Protein AF-0000000073405630 (afdb_homodimer)

pLDDT: mean 95.79, std 2.2, range [87.81, 98.75]

Secondary structure (DSSP, 8-state):
-EEE-HHHHHHHHTT-TTHHHHGGG-SSEEEETHHHHHHHHHHHIIIIIS--S-HHHHHHHHHHHHHHHHTTSEEEE-GGGGHHHHHHHHHHTTS-HHHHHHHHHHHHHTPEEE-S-HHHHHHHHHTT--EE--/-EEE-HHHHHHHHTT-TTHHHHGGG-SSEEEETHHHHHHHHHHHIIIIIS--S-HHHHHHHHHHHHHHHHTTSEEEE-GGGGHHHHHHHHHHHT--HHHHHHHHHHHHHTPEEE-S-HHHHHHHHHTT--EE--

Structure (mmCIF, N/CA/C/O backbone):
data_AF-0000000073405630-model_v1
#
loop_
_entity.id
_entity.type
_entity.pdbx_description
1 polymer 'Conserved Archaeal protein'
#
loop_
_atom_site.group_PDB
_atom_site.id
_atom_site.type_symbol
_atom_site.label_atom_id
_atom_site.label_alt_id
_atom_site.label_comp_id
_atom_site.label_asym_id
_atom_site.label_entity_id
_atom_site.label_seq_id
_atom_site.pdbx_PDB_ins_code
_atom_site.Cartn_x
_atom_site.Cartn_y
_atom_site.Cartn_z
_atom_site.occupancy
_atom_site.B_iso_or_equiv
_atom_site.auth_seq_id
_atom_site.auth_comp_id
_atom_site.auth_asym_id
_atom_site.auth_atom_id
_atom_site.pdbx_PDB_model_num
ATOM 1 N N . MET A 1 1 ? 13.5 -19.75 1.746 1 95.69 1 MET A N 1
ATOM 2 C CA . MET A 1 1 ? 12.273 -18.984 1.828 1 95.69 1 MET A CA 1
ATOM 3 C C . MET A 1 1 ? 12 -18.25 0.516 1 95.69 1 MET A C 1
ATOM 5 O O . MET A 1 1 ? 12.93 -17.844 -0.183 1 95.69 1 MET A O 1
ATOM 9 N N . ARG A 1 2 ? 10.68 -18.219 0.111 1 98.12 2 ARG A N 1
ATOM 10 C CA . ARG A 1 2 ? 10.266 -17.531 -1.105 1 98.12 2 ARG A CA 1
ATOM 11 C C . ARG A 1 2 ? 9.32 -16.375 -0.786 1 98.12 2 ARG A C 1
ATOM 13 O O . ARG A 1 2 ? 8.398 -16.531 0.014 1 98.12 2 ARG A O 1
ATOM 20 N N . ILE A 1 3 ? 9.688 -15.266 -1.373 1 98.56 3 ILE A N 1
ATOM 21 C CA . ILE A 1 3 ? 8.797 -14.117 -1.276 1 98.56 3 ILE A CA 1
ATOM 22 C C . ILE A 1 3 ? 8.164 -13.836 -2.639 1 98.56 3 ILE A C 1
ATOM 24 O O . ILE A 1 3 ? 8.875 -13.578 -3.615 1 98.56 3 ILE A O 1
ATOM 28 N N . VAL A 1 4 ? 6.895 -13.961 -2.643 1 98.31 4 VAL A N 1
ATOM 29 C CA . VAL A 1 4 ? 6.137 -13.727 -3.869 1 98.31 4 VAL A CA 1
ATOM 30 C C . VAL A 1 4 ? 5.641 -12.289 -3.904 1 98.31 4 VAL A C 1
ATOM 32 O O . VAL A 1 4 ? 5.086 -11.789 -2.92 1 98.31 4 VAL A O 1
ATOM 35 N N . ASP A 1 5 ? 5.895 -11.578 -5.031 1 98.12 5 ASP A N 1
ATOM 36 C CA . ASP A 1 5 ? 5.395 -10.211 -5.121 1 98.12 5 ASP A CA 1
ATOM 37 C C . ASP A 1 5 ? 3.992 -10.18 -5.727 1 98.12 5 ASP A C 1
ATOM 39 O O . ASP A 1 5 ? 3.385 -11.227 -5.957 1 98.12 5 ASP A O 1
ATOM 43 N N . ALA A 1 6 ? 3.479 -9 -5.891 1 97.31 6 ALA A N 1
ATOM 44 C CA . ALA A 1 6 ? 2.098 -8.82 -6.332 1 97.31 6 ALA A CA 1
ATOM 45 C C . ALA A 1 6 ? 1.916 -9.305 -7.77 1 97.31 6 ALA A C 1
ATOM 47 O O . ALA A 1 6 ? 0.864 -9.844 -8.125 1 97.31 6 ALA A O 1
ATOM 48 N N . SER A 1 7 ? 2.939 -9.055 -8.594 1 96.75 7 SER A N 1
ATOM 49 C CA . SER A 1 7 ? 2.809 -9.445 -9.992 1 96.75 7 SER A CA 1
ATOM 50 C C . SER A 1 7 ? 2.611 -10.945 -10.125 1 96.75 7 SER A C 1
ATOM 52 O O . SER A 1 7 ? 1.794 -11.406 -10.93 1 96.75 7 SER A O 1
ATOM 54 N N . ALA A 1 8 ? 3.322 -11.719 -9.367 1 97.19 8 ALA A N 1
ATOM 55 C CA . ALA A 1 8 ? 3.193 -13.172 -9.391 1 97.19 8 ALA A CA 1
ATOM 56 C C . ALA A 1 8 ? 1.887 -13.625 -8.75 1 97.19 8 ALA A C 1
ATOM 58 O O . ALA A 1 8 ? 1.171 -14.461 -9.297 1 97.19 8 ALA A O 1
ATOM 59 N N . LEU A 1 9 ? 1.593 -13.125 -7.598 1 97.88 9 LEU A N 1
ATOM 60 C CA . LEU A 1 9 ? 0.365 -13.508 -6.906 1 97.88 9 LEU A CA 1
ATOM 61 C C . LEU A 1 9 ? -0.86 -13.156 -7.746 1 97.88 9 LEU A C 1
ATOM 63 O O . LEU A 1 9 ? -1.801 -13.945 -7.84 1 97.88 9 LEU A O 1
ATOM 67 N N . THR A 1 10 ? -0.881 -11.945 -8.273 1 97.31 10 THR A N 1
ATOM 68 C CA . THR A 1 10 ? -2.006 -11.5 -9.094 1 97.31 10 THR A CA 1
ATOM 69 C C . THR A 1 10 ? -2.182 -12.406 -10.305 1 97.31 10 THR A C 1
ATOM 71 O O . THR A 1 10 ? -3.309 -12.742 -10.68 1 97.31 10 THR A O 1
ATOM 74 N N . ALA A 1 11 ? -1.077 -12.789 -10.898 1 96.31 11 ALA A N 1
ATOM 75 C CA . ALA A 1 11 ? -1.151 -13.703 -12.039 1 96.31 11 ALA A CA 1
ATOM 76 C C . ALA A 1 11 ? -1.816 -15.016 -11.641 1 96.31 11 ALA A C 1
ATOM 78 O O . ALA A 1 11 ? -2.578 -15.594 -12.422 1 96.31 11 ALA A O 1
ATOM 79 N N . LEU A 1 12 ? -1.507 -15.5 -10.461 1 96.44 12 LEU A N 1
ATOM 80 C CA . LEU A 1 12 ? -2.1 -16.734 -9.953 1 96.44 12 LEU A CA 1
ATOM 81 C C . LEU A 1 12 ? -3.59 -16.547 -9.68 1 96.44 12 LEU A C 1
ATOM 83 O O . LEU A 1 12 ? -4.41 -17.344 -10.125 1 96.44 12 LEU A O 1
ATOM 87 N N . VAL A 1 13 ? -3.957 -15.461 -9.016 1 96.69 13 VAL A N 1
ATOM 88 C CA . VAL A 1 13 ? -5.32 -15.203 -8.562 1 96.69 13 VAL A CA 1
ATOM 89 C C . VAL A 1 13 ? -6.215 -14.922 -9.773 1 96.69 13 VAL A C 1
ATOM 91 O O . VAL A 1 13 ? -7.367 -15.367 -9.812 1 96.69 13 VAL A O 1
ATOM 94 N N . LEU A 1 14 ? -5.637 -14.203 -10.742 1 94.69 14 LEU A N 1
ATOM 95 C CA . LEU A 1 14 ? -6.395 -13.828 -11.93 1 94.69 14 LEU A CA 1
ATOM 96 C C . LEU A 1 14 ? -6.336 -14.93 -12.984 1 94.69 14 LEU A C 1
ATOM 98 O O . LEU A 1 14 ? -6.945 -14.812 -14.047 1 94.69 14 LEU A O 1
ATOM 102 N N . LYS A 1 15 ? -5.641 -16 -12.766 1 93.25 15 LYS A N 1
ATOM 103 C CA . LYS A 1 15 ? -5.48 -17.141 -13.68 1 93.25 15 LYS A CA 1
ATOM 104 C C . LYS A 1 15 ? -4.98 -16.672 -15.039 1 93.25 15 LYS A C 1
ATOM 106 O O . LYS A 1 15 ? -5.551 -17.031 -16.078 1 93.25 15 LYS A O 1
ATOM 111 N N . GLU A 1 16 ? -4.031 -15.789 -14.945 1 92.75 16 GLU A N 1
ATOM 112 C CA . GLU A 1 16 ? -3.365 -15.359 -16.172 1 92.75 16 GLU A CA 1
ATOM 113 C C . GLU A 1 16 ? -2.547 -16.484 -16.781 1 92.75 16 GLU A C 1
ATOM 115 O O . GLU A 1 16 ? -2.365 -17.531 -16.156 1 92.75 16 GLU A O 1
ATOM 120 N N . GLU A 1 17 ? -2.182 -16.266 -18.078 1 91.44 17 GLU A N 1
ATOM 121 C CA . GLU A 1 17 ? -1.382 -17.281 -18.766 1 91.44 17 GLU A CA 1
ATOM 122 C C . GLU A 1 17 ? -0.179 -17.688 -17.906 1 91.44 17 GLU A C 1
ATOM 124 O O . GLU A 1 17 ? 0.544 -16.828 -17.406 1 91.44 17 GLU A O 1
ATOM 129 N N . GLY A 1 18 ? 0.04 -19.047 -17.641 1 90.88 18 GLY A N 1
ATOM 130 C CA . GLY A 1 18 ? 1.172 -19.547 -16.891 1 90.88 18 GLY A CA 1
ATOM 131 C C . GLY A 1 18 ? 0.938 -19.547 -15.383 1 90.88 18 GLY A C 1
ATOM 132 O O . GLY A 1 18 ? 1.864 -19.781 -14.609 1 90.88 18 GLY A O 1
ATOM 133 N N . TRP A 1 19 ? -0.314 -19.266 -15.031 1 91.62 19 TRP A N 1
ATOM 134 C CA . TRP A 1 19 ? -0.601 -19.156 -13.602 1 91.62 19 TRP A CA 1
ATOM 135 C C . TRP A 1 19 ? -0.317 -20.469 -12.883 1 91.62 19 TRP A C 1
ATOM 137 O O . TRP A 1 19 ? 0.058 -20.484 -11.711 1 91.62 19 TRP A O 1
ATOM 147 N N . ASP A 1 20 ? -0.483 -21.562 -13.539 1 91.19 20 ASP A N 1
ATOM 148 C CA . ASP A 1 20 ? -0.314 -22.875 -12.906 1 91.19 20 ASP A CA 1
ATOM 149 C C . ASP A 1 20 ? 1.15 -23.125 -12.555 1 91.19 20 ASP A C 1
ATOM 151 O O . ASP A 1 20 ? 1.448 -23.828 -11.586 1 91.19 20 ASP A O 1
ATOM 155 N N . ASP A 1 21 ? 2.045 -22.516 -13.242 1 91.94 21 ASP A N 1
ATOM 156 C CA . ASP A 1 21 ? 3.473 -22.625 -12.961 1 91.94 21 ASP A CA 1
ATOM 157 C C . ASP A 1 21 ? 3.846 -21.844 -11.703 1 91.94 21 ASP A C 1
ATOM 159 O O . ASP A 1 21 ? 4.875 -22.109 -11.078 1 91.94 21 ASP A O 1
ATOM 163 N N . ILE A 1 22 ? 3.029 -20.906 -11.375 1 94.25 22 ILE A N 1
ATOM 164 C CA . ILE A 1 22 ? 3.312 -20.062 -10.227 1 94.25 22 ILE A CA 1
ATOM 165 C C . ILE A 1 22 ? 2.957 -20.797 -8.938 1 94.25 22 ILE A C 1
ATOM 167 O O . ILE A 1 22 ? 3.582 -20.578 -7.895 1 94.25 22 ILE A O 1
ATOM 171 N N . LEU A 1 23 ? 2.059 -21.703 -9.047 1 92.75 23 LEU A N 1
ATOM 172 C CA . LEU A 1 23 ? 1.507 -22.422 -7.895 1 92.75 23 LEU A CA 1
ATOM 173 C C . LEU A 1 23 ? 2.594 -23.203 -7.164 1 92.75 23 LEU A C 1
ATOM 175 O O . LEU A 1 23 ? 2.551 -23.328 -5.941 1 92.75 23 LEU A O 1
ATOM 179 N N . LYS A 1 24 ? 3.523 -23.656 -7.82 1 94.06 24 LYS A N 1
ATOM 180 C CA . LYS A 1 24 ? 4.559 -24.5 -7.234 1 94.06 24 LYS A CA 1
ATOM 181 C C . LYS A 1 24 ? 5.434 -23.719 -6.266 1 94.06 24 LYS A C 1
ATOM 183 O O . LYS A 1 24 ? 6.121 -24.297 -5.426 1 94.06 24 LYS A O 1
ATOM 188 N N . PHE A 1 25 ? 5.359 -22.438 -6.359 1 95.62 25 PHE A N 1
ATOM 189 C CA . PHE A 1 25 ? 6.191 -21.609 -5.496 1 95.62 25 PHE A CA 1
ATOM 190 C C . PHE A 1 25 ? 5.477 -21.297 -4.184 1 95.62 25 PHE A C 1
ATOM 192 O O . PHE A 1 25 ? 6.066 -20.719 -3.271 1 95.62 25 PHE A O 1
ATOM 199 N N . PHE A 1 26 ? 4.242 -21.688 -4.102 1 94.69 26 PHE A N 1
ATOM 200 C CA . PHE A 1 26 ? 3.436 -21.453 -2.912 1 94.69 26 PHE A CA 1
ATOM 201 C C . PHE A 1 26 ? 3.42 -22.672 -2.01 1 94.69 26 PHE A C 1
ATOM 203 O O . PHE A 1 26 ? 2.354 -23.219 -1.711 1 94.69 26 PHE A O 1
ATOM 210 N N . THR A 1 27 ? 4.645 -23.219 -1.397 1 90.19 27 THR A N 1
ATOM 211 C CA . THR A 1 27 ? 4.68 -24.438 -0.594 1 90.19 27 THR A CA 1
ATOM 212 C C . THR A 1 27 ? 5.586 -24.25 0.619 1 90.19 27 THR A C 1
ATOM 214 O O . THR A 1 27 ? 6.543 -25.016 0.802 1 90.19 27 THR A O 1
ATOM 217 N N . PRO A 1 28 ? 5.324 -23.422 1.561 1 92.06 28 PRO A N 1
ATOM 218 C CA . PRO A 1 28 ? 4.531 -22.188 1.566 1 92.06 28 PRO A CA 1
ATOM 219 C C . PRO A 1 28 ? 5.301 -20.984 1.015 1 92.06 28 PRO A C 1
ATOM 221 O O . PRO A 1 28 ? 6.527 -21.047 0.9 1 92.06 28 PRO A O 1
ATOM 224 N N . ALA A 1 29 ? 4.688 -20.016 0.569 1 97.06 29 ALA A N 1
ATOM 225 C CA . ALA A 1 29 ? 5.297 -18.75 0.154 1 97.06 29 ALA A CA 1
ATOM 226 C C . ALA A 1 29 ? 5.043 -17.656 1.182 1 97.06 29 ALA A C 1
ATOM 228 O O . ALA A 1 29 ? 4.156 -17.781 2.029 1 97.06 29 ALA A O 1
ATOM 229 N N . HIS A 1 30 ? 5.914 -16.766 1.144 1 98.5 30 HIS A N 1
ATOM 230 C CA . HIS A 1 30 ? 5.754 -15.555 1.95 1 98.5 30 HIS A CA 1
ATOM 231 C C . HIS A 1 30 ? 5.543 -14.328 1.071 1 98.5 30 HIS A C 1
ATOM 233 O O . HIS A 1 30 ? 5.809 -14.367 -0.132 1 98.5 30 HIS A O 1
ATOM 239 N N . SER A 1 31 ? 5.031 -13.359 1.626 1 98.25 31 SER A N 1
ATOM 240 C CA . SER A 1 31 ? 4.957 -12.023 1.043 1 98.25 31 SER A CA 1
ATOM 241 C C . SER A 1 31 ? 4.836 -10.953 2.125 1 98.25 31 SER A C 1
ATOM 243 O O . SER A 1 31 ? 5.074 -11.227 3.303 1 98.25 31 SER A O 1
ATOM 245 N N . ILE A 1 32 ? 4.648 -9.727 1.712 1 96.62 32 ILE A N 1
ATOM 246 C CA . ILE A 1 32 ? 4.387 -8.648 2.664 1 96.62 32 ILE A CA 1
ATOM 247 C C . ILE A 1 32 ? 2.92 -8.234 2.586 1 96.62 32 ILE A C 1
ATOM 249 O O . ILE A 1 32 ? 2.232 -8.547 1.61 1 96.62 32 ILE A O 1
ATOM 253 N N . GLU A 1 33 ? 2.461 -7.566 3.596 1 94.12 33 GLU A N 1
ATOM 254 C CA . GLU A 1 33 ? 1.042 -7.238 3.711 1 94.12 33 GLU A CA 1
ATOM 255 C C . GLU A 1 33 ? 0.564 -6.426 2.514 1 94.12 33 GLU A C 1
ATOM 257 O O . GLU A 1 33 ? -0.592 -6.539 2.102 1 94.12 33 GLU A O 1
ATOM 262 N N . HIS A 1 34 ? 1.438 -5.707 1.947 1 92.62 34 HIS A N 1
ATOM 263 C CA . HIS A 1 34 ? 1.134 -4.852 0.804 1 92.62 34 HIS A CA 1
ATOM 264 C C . HIS A 1 34 ? 0.551 -5.664 -0.349 1 92.62 34 HIS A C 1
ATOM 266 O O . HIS A 1 34 ? -0.245 -5.148 -1.136 1 92.62 34 HIS A O 1
ATOM 272 N N . VAL A 1 35 ? 0.874 -6.926 -0.405 1 96.44 35 VAL A N 1
ATOM 273 C CA . VAL A 1 35 ? 0.508 -7.758 -1.546 1 96.44 35 VAL A CA 1
ATOM 274 C C . VAL A 1 35 ? -1.011 -7.895 -1.619 1 96.44 35 VAL A C 1
ATOM 276 O O . VAL A 1 35 ? -1.58 -7.98 -2.709 1 96.44 35 VAL A O 1
ATOM 279 N N . VAL A 1 36 ? -1.663 -7.906 -0.471 1 95.06 36 VAL A N 1
ATOM 280 C CA . VAL A 1 36 ? -3.113 -8.055 -0.415 1 95.06 36 VAL A CA 1
ATOM 281 C C . VAL A 1 36 ? -3.779 -6.863 -1.102 1 95.06 36 VAL A C 1
ATOM 283 O O . VAL A 1 36 ? -4.652 -7.039 -1.953 1 95.06 36 VAL A O 1
ATOM 286 N N . LYS A 1 37 ? -3.293 -5.727 -0.792 1 92.75 37 LYS A N 1
ATOM 287 C CA . LYS A 1 37 ? -3.871 -4.512 -1.363 1 92.75 37 LYS A CA 1
ATOM 288 C C . LYS A 1 37 ? -3.621 -4.441 -2.867 1 92.75 37 LYS A C 1
ATOM 290 O O . LYS A 1 37 ? -4.508 -4.055 -3.631 1 92.75 37 LYS A O 1
ATOM 295 N N . GLU A 1 38 ? -2.42 -4.773 -3.252 1 94.31 38 GLU A N 1
ATOM 296 C CA . GLU A 1 38 ? -2.084 -4.766 -4.672 1 94.31 38 GLU A CA 1
ATOM 297 C C . GLU A 1 38 ? -2.963 -5.742 -5.449 1 94.31 38 GLU A C 1
ATOM 299 O O . GLU A 1 38 ? -3.443 -5.422 -6.539 1 94.31 38 GLU A O 1
ATOM 304 N N . THR A 1 39 ? -3.162 -6.902 -4.957 1 96.25 39 THR A N 1
ATOM 305 C CA . THR A 1 39 ? -3.969 -7.926 -5.617 1 96.25 39 THR A CA 1
ATOM 306 C C . THR A 1 39 ? -5.441 -7.52 -5.645 1 96.25 39 THR A C 1
ATOM 308 O O . THR A 1 39 ? -6.102 -7.641 -6.676 1 96.25 39 THR A O 1
ATOM 311 N N . MET A 1 40 ? -5.914 -6.988 -4.523 1 95.06 40 MET A N 1
ATOM 312 C CA . MET A 1 40 ? -7.289 -6.504 -4.461 1 95.06 40 MET A CA 1
ATOM 313 C C . MET A 1 40 ? -7.516 -5.379 -5.465 1 95.06 40 MET A C 1
ATOM 315 O O . MET A 1 40 ? -8.562 -5.32 -6.113 1 95.06 40 MET A O 1
ATOM 319 N N . ASN A 1 41 ? -6.578 -4.5 -5.543 1 93.31 41 ASN A N 1
ATOM 320 C CA . ASN A 1 41 ? -6.684 -3.414 -6.512 1 93.31 41 ASN A CA 1
ATOM 321 C C . ASN A 1 41 ? -6.684 -3.941 -7.945 1 93.31 41 ASN A C 1
ATOM 323 O O . ASN A 1 41 ? -7.352 -3.385 -8.812 1 93.31 41 ASN A O 1
ATOM 327 N N . ALA A 1 42 ? -5.855 -4.949 -8.211 1 94.94 42 ALA A N 1
ATOM 328 C CA . ALA A 1 42 ? -5.832 -5.562 -9.539 1 94.94 42 ALA A CA 1
ATOM 329 C C . ALA A 1 42 ? -7.195 -6.152 -9.891 1 94.94 42 ALA A C 1
ATOM 331 O O . ALA A 1 42 ? -7.676 -5.996 -11.016 1 94.94 42 ALA A O 1
ATOM 332 N N . ILE A 1 43 ? -7.816 -6.812 -8.961 1 95.94 43 ILE A N 1
ATOM 333 C CA . ILE A 1 43 ? -9.141 -7.379 -9.172 1 95.94 43 ILE A CA 1
ATOM 334 C C . ILE A 1 43 ? -10.148 -6.258 -9.43 1 95.94 43 ILE A C 1
ATOM 336 O O . ILE A 1 43 ? -10.938 -6.332 -10.383 1 95.94 43 ILE A O 1
ATOM 340 N N . TRP A 1 44 ? -10.055 -5.234 -8.625 1 94.31 44 TRP A N 1
ATOM 341 C CA . TRP A 1 44 ? -10.922 -4.074 -8.781 1 94.31 44 TRP A CA 1
ATOM 342 C C . TRP A 1 44 ? -10.773 -3.463 -10.164 1 94.31 44 TRP A C 1
ATOM 344 O O . TRP A 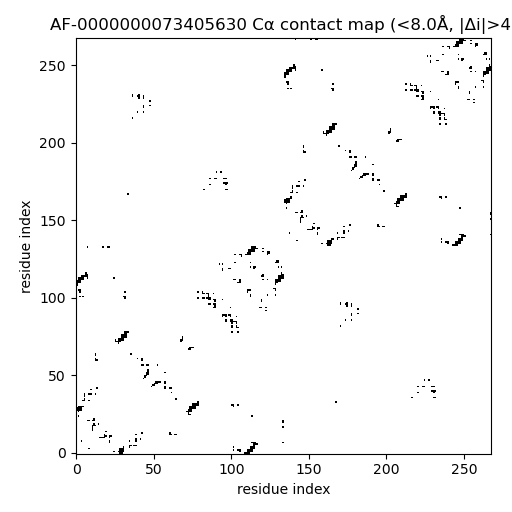1 44 ? -11.773 -3.107 -10.805 1 94.31 44 TRP A O 1
ATOM 354 N N . ARG A 1 45 ? -9.57 -3.363 -10.594 1 94.19 45 ARG A N 1
ATOM 355 C CA . ARG A 1 45 ? -9.32 -2.77 -11.906 1 94.19 45 ARG A CA 1
ATOM 356 C C . ARG A 1 45 ? -9.93 -3.611 -13.016 1 94.19 45 ARG A C 1
ATOM 358 O O . ARG A 1 45 ? -10.469 -3.072 -13.984 1 94.19 45 ARG A O 1
ATOM 365 N N . MET A 1 46 ? -9.805 -4.891 -12.914 1 94.56 46 MET A N 1
ATOM 366 C CA . MET A 1 46 ? -10.359 -5.793 -13.922 1 94.56 46 MET A CA 1
ATOM 367 C C . MET A 1 46 ? -11.875 -5.609 -14.031 1 94.56 46 MET A C 1
ATOM 369 O O . MET A 1 46 ? -12.43 -5.684 -15.133 1 94.56 46 MET A O 1
ATOM 373 N N . LYS A 1 47 ? -12.445 -5.336 -12.93 1 94.44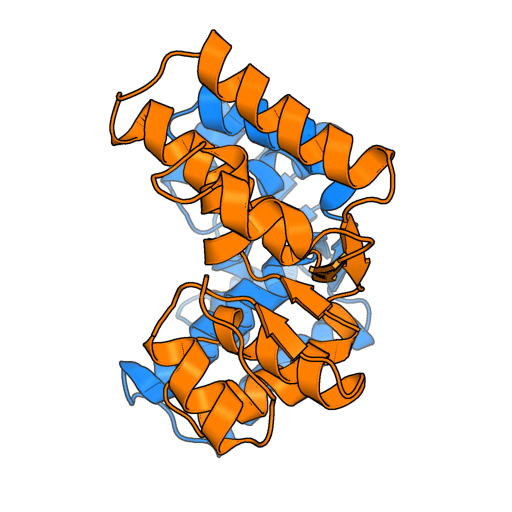 47 LYS A N 1
ATOM 374 C CA . LYS A 1 47 ? -13.898 -5.23 -12.891 1 94.44 47 LYS A CA 1
ATOM 375 C C . LYS A 1 47 ? -14.359 -3.803 -13.188 1 94.44 47 LYS A C 1
ATOM 377 O O . LYS A 1 47 ? -15.141 -3.576 -14.102 1 94.44 47 LYS A O 1
ATOM 382 N N . ASN A 1 48 ? -13.812 -2.83 -12.508 1 94.06 48 ASN A N 1
ATOM 383 C CA . ASN A 1 48 ? -14.375 -1.483 -12.5 1 94.06 48 ASN A CA 1
ATOM 384 C C . ASN A 1 48 ? -13.719 -0.595 -13.555 1 94.06 48 ASN A C 1
ATOM 386 O O . ASN A 1 48 ? -14.336 0.367 -14.023 1 94.06 48 ASN A O 1
ATOM 390 N N . VAL A 1 49 ? -12.562 -0.924 -13.898 1 93.31 49 VAL A N 1
ATOM 391 C CA . VAL A 1 49 ? -11.859 -0.079 -14.859 1 93.31 49 VAL A CA 1
ATOM 392 C C . VAL A 1 49 ? -11.891 -0.727 -16.25 1 93.31 49 VAL A C 1
ATOM 394 O O . VAL A 1 49 ? -12.414 -0.143 -17.203 1 93.31 49 VAL A O 1
ATOM 397 N N . LYS A 1 50 ? -11.461 -2.02 -16.281 1 94.62 50 LYS A N 1
ATOM 398 C CA . LYS A 1 50 ? -11.375 -2.713 -17.562 1 94.62 50 LYS A CA 1
ATOM 399 C C . LYS A 1 50 ? -12.711 -3.346 -17.938 1 94.62 50 LYS A C 1
ATOM 401 O O . LYS A 1 50 ? -12.969 -3.633 -19.109 1 94.62 50 LYS A O 1
ATOM 406 N N . LYS A 1 51 ? -13.555 -3.498 -17.016 1 94.69 51 LYS A N 1
ATOM 407 C CA . LYS A 1 51 ? -14.883 -4.074 -17.219 1 94.69 51 LYS A CA 1
ATOM 408 C C . LYS A 1 51 ? -14.797 -5.426 -17.922 1 94.69 51 LYS A C 1
ATOM 410 O O . LYS A 1 51 ? -15.57 -5.707 -18.828 1 94.69 51 LYS A O 1
ATOM 415 N N . LEU A 1 52 ? -13.75 -6.203 -17.5 1 95.12 52 LEU A N 1
ATOM 416 C CA . LEU A 1 52 ? -13.477 -7.48 -18.141 1 95.12 52 LEU A CA 1
ATOM 417 C C . LEU A 1 52 ? -14.109 -8.633 -17.375 1 95.12 52 LEU A C 1
ATOM 419 O O . LEU A 1 52 ? -14.227 -9.742 -17.891 1 95.12 52 LEU A O 1
ATOM 423 N N . ILE A 1 53 ? -14.477 -8.414 -16.141 1 94.94 53 ILE A N 1
ATOM 424 C CA . ILE A 1 53 ? -15.07 -9.469 -15.328 1 94.94 53 ILE A CA 1
ATOM 425 C C . ILE A 1 53 ? -16.297 -8.922 -14.586 1 94.94 53 ILE A C 1
ATOM 427 O O . ILE A 1 53 ? -16.469 -7.703 -14.477 1 94.94 53 ILE A O 1
ATOM 431 N N . ASP A 1 54 ? -17.141 -9.852 -14.156 1 95.31 54 ASP A N 1
ATOM 432 C CA . ASP A 1 54 ? -18.312 -9.445 -13.398 1 95.31 54 ASP A CA 1
ATOM 433 C C . ASP A 1 54 ? -18.062 -9.555 -11.898 1 95.31 54 ASP A C 1
ATOM 435 O O . ASP A 1 54 ? -16.969 -9.93 -11.469 1 95.31 54 ASP A O 1
ATOM 439 N N . ASP A 1 55 ? -19.094 -9.172 -11.133 1 93.69 55 ASP A N 1
ATOM 440 C CA . ASP A 1 55 ? -18.984 -9.164 -9.68 1 93.69 55 ASP A CA 1
ATOM 441 C C . ASP A 1 55 ? -18.719 -10.57 -9.141 1 93.69 55 ASP A C 1
ATOM 443 O O . ASP A 1 55 ? -17.891 -10.742 -8.242 1 93.69 55 ASP A O 1
ATOM 447 N N . LYS A 1 56 ? -19.391 -11.5 -9.695 1 95.75 56 LYS A N 1
ATOM 448 C CA . LYS A 1 56 ? -19.234 -12.875 -9.227 1 95.75 56 LYS A CA 1
ATOM 449 C C . LYS A 1 56 ? -17.797 -13.352 -9.398 1 95.75 56 LYS A C 1
ATOM 451 O O . LYS A 1 56 ? -17.234 -13.953 -8.484 1 95.75 56 LYS A O 1
ATOM 456 N N . THR A 1 57 ? -17.219 -13.055 -10.539 1 96.62 57 THR A N 1
ATOM 457 C CA . THR A 1 57 ? -15.844 -13.43 -10.812 1 96.62 57 THR A CA 1
ATOM 458 C C . THR A 1 57 ? -14.883 -12.68 -9.891 1 96.62 57 THR A C 1
ATOM 460 O O . THR A 1 57 ? -13.945 -13.273 -9.352 1 96.62 57 THR A O 1
ATOM 463 N N . ALA A 1 58 ? -15.117 -11.406 -9.719 1 95.75 58 ALA A N 1
ATOM 464 C CA . ALA A 1 58 ? -14.273 -10.586 -8.859 1 95.75 58 ALA A CA 1
ATOM 465 C C . ALA A 1 58 ? -14.273 -11.109 -7.43 1 95.75 58 ALA A C 1
ATOM 467 O O . ALA A 1 58 ? -13.211 -11.258 -6.812 1 95.75 58 ALA A O 1
ATOM 468 N N . PHE A 1 59 ? -15.445 -11.438 -6.949 1 94.56 59 PHE A N 1
ATOM 469 C CA . PHE A 1 59 ? -15.562 -11.945 -5.586 1 94.56 59 PHE A CA 1
ATOM 470 C C . PHE A 1 59 ? -14.969 -13.344 -5.473 1 94.56 59 PHE A C 1
ATOM 472 O O . PHE A 1 59 ? -14.406 -13.703 -4.434 1 94.56 59 PHE A O 1
ATOM 479 N N . GLY A 1 60 ? -15.078 -14.109 -6.508 1 96.12 60 GLY A N 1
ATOM 480 C CA . GLY A 1 60 ? -14.398 -15.398 -6.551 1 96.12 60 GLY A CA 1
ATOM 481 C C . GLY A 1 60 ? -12.891 -15.281 -6.453 1 96.12 60 GLY A C 1
ATOM 482 O O . GLY A 1 60 ? -12.25 -16.047 -5.734 1 96.12 60 GLY A O 1
ATOM 483 N N . MET A 1 61 ? -12.359 -14.344 -7.172 1 96.62 61 MET A N 1
ATOM 484 C CA . MET A 1 61 ? -10.922 -14.102 -7.137 1 96.62 61 MET A CA 1
ATOM 485 C C . MET A 1 61 ? -10.477 -13.648 -5.75 1 96.62 61 MET A C 1
ATOM 487 O O . MET A 1 61 ? -9.438 -14.078 -5.254 1 96.62 61 MET A O 1
ATOM 491 N N . LYS A 1 62 ? -11.25 -12.727 -5.188 1 95.62 62 LYS A N 1
ATOM 492 C CA . LYS A 1 62 ? -11.008 -12.336 -3.807 1 95.62 62 LYS A CA 1
ATOM 493 C C . LYS A 1 62 ? -10.969 -13.547 -2.885 1 95.62 62 LYS A C 1
ATOM 495 O O . LYS A 1 62 ? -10.094 -13.656 -2.021 1 95.62 62 LYS A O 1
ATOM 500 N N . ARG A 1 63 ? -11.914 -14.484 -3.039 1 96.31 63 ARG A N 1
ATOM 501 C CA . ARG A 1 63 ? -11.984 -15.688 -2.213 1 96.31 63 ARG A CA 1
ATOM 502 C C . ARG A 1 63 ? -10.727 -16.531 -2.369 1 96.31 63 ARG A C 1
ATOM 504 O O . ARG A 1 63 ? -10.227 -17.094 -1.396 1 96.31 63 ARG A O 1
ATOM 511 N N . VAL A 1 64 ? -10.266 -16.641 -3.547 1 95.94 64 VAL A N 1
ATOM 512 C CA . VAL A 1 64 ? -9.039 -17.406 -3.807 1 95.94 64 VAL A CA 1
ATOM 513 C C . VAL A 1 64 ? -7.883 -16.797 -3.012 1 95.94 64 VAL A C 1
ATOM 515 O O . VAL A 1 64 ? -7.125 -17.531 -2.363 1 95.94 64 VAL A O 1
ATOM 518 N N . LEU A 1 65 ? -7.758 -15.5 -3.068 1 96.56 65 LEU A N 1
ATOM 519 C CA . LEU A 1 65 ? -6.707 -14.812 -2.328 1 96.56 65 LEU A CA 1
ATOM 520 C C . LEU A 1 65 ? -6.793 -15.125 -0.838 1 96.56 65 LEU A C 1
ATOM 522 O O . LEU A 1 65 ? -5.793 -15.484 -0.215 1 96.56 65 LEU A O 1
ATOM 526 N N . PHE A 1 66 ? -7.98 -15.016 -0.297 1 95.62 66 PHE A N 1
ATOM 527 C CA . PHE A 1 66 ? -8.141 -15.188 1.144 1 95.62 66 PHE A CA 1
ATOM 528 C C . PHE A 1 66 ? -8.031 -16.656 1.53 1 95.62 66 PHE A C 1
ATOM 530 O O . PHE A 1 66 ? -7.645 -16.984 2.654 1 95.62 66 PHE A O 1
ATOM 537 N N . GLU A 1 67 ? -8.344 -17.547 0.624 1 96.19 67 GLU A N 1
ATOM 538 C CA . GLU A 1 67 ? -8.078 -18.969 0.868 1 96.19 67 GLU A CA 1
ATOM 539 C C . GLU A 1 67 ? -6.586 -19.234 1.018 1 96.19 67 GLU A C 1
ATOM 541 O O . GLU A 1 67 ? -6.172 -19.969 1.911 1 96.19 67 GLU A O 1
ATOM 546 N N . LEU A 1 68 ? -5.785 -18.609 0.147 1 96.19 68 LEU A N 1
ATOM 547 C CA . LEU A 1 68 ? -4.336 -18.75 0.236 1 96.19 68 LEU A CA 1
ATOM 548 C C . LEU A 1 68 ? -3.826 -18.266 1.587 1 96.19 68 LEU A C 1
ATOM 550 O O . LEU A 1 68 ? -2.906 -18.844 2.158 1 96.19 68 LEU A O 1
ATOM 554 N N . LEU A 1 69 ? -4.402 -17.188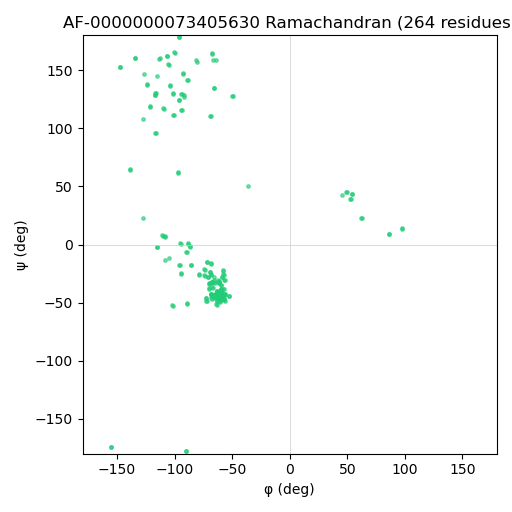 2.072 1 95.5 69 LEU A N 1
ATOM 555 C CA . LEU A 1 69 ? -3.994 -16.609 3.346 1 95.5 69 LEU A CA 1
ATOM 556 C C . LEU A 1 69 ? -4.461 -17.469 4.516 1 95.5 69 LEU A C 1
ATOM 558 O O . LEU A 1 69 ? -3.68 -17.781 5.414 1 95.5 69 LEU A O 1
ATOM 562 N N . ASN A 1 70 ? -5.695 -17.844 4.422 1 95.5 70 ASN A N 1
ATOM 563 C CA . ASN A 1 70 ? -6.305 -18.594 5.52 1 95.5 70 ASN A CA 1
ATOM 564 C C . ASN A 1 70 ? -5.684 -19.984 5.668 1 95.5 70 ASN A C 1
ATOM 566 O O . ASN A 1 70 ? -5.566 -20.5 6.777 1 95.5 70 ASN A O 1
ATOM 570 N N . GLU A 1 71 ? -5.273 -20.562 4.578 1 95.81 71 GLU A N 1
ATOM 571 C CA . GLU A 1 71 ? -4.688 -21.906 4.586 1 95.81 71 GLU A CA 1
ATOM 572 C C . GLU A 1 71 ? -3.184 -21.844 4.824 1 95.81 71 GLU A C 1
ATOM 574 O O . GLU A 1 71 ? -2.512 -22.875 4.84 1 95.81 71 GLU A O 1
ATOM 579 N N . ARG A 1 72 ? -2.656 -20.734 4.996 1 95.25 72 ARG A N 1
ATOM 580 C CA . ARG A 1 72 ? -1.242 -20.5 5.262 1 95.25 72 ARG A CA 1
ATOM 581 C C . ARG A 1 72 ? -0.376 -20.984 4.105 1 95.25 72 ARG A C 1
ATOM 583 O O . ARG A 1 72 ? 0.758 -21.422 4.316 1 95.25 72 ARG A O 1
ATOM 590 N N . THR A 1 73 ? -1.04 -21.047 2.949 1 96.62 73 THR A N 1
ATOM 591 C CA . THR A 1 73 ? -0.276 -21.25 1.724 1 96.62 73 THR A CA 1
ATOM 592 C C . THR A 1 73 ? 0.564 -20.016 1.403 1 96.62 73 THR A C 1
ATOM 594 O O . THR A 1 73 ? 1.655 -20.125 0.841 1 96.62 73 THR A O 1
ATOM 597 N N . LEU A 1 74 ? 0.056 -18.859 1.75 1 97.69 74 LEU A N 1
ATOM 598 C CA . LEU A 1 74 ? 0.742 -17.578 1.69 1 97.69 74 LEU A CA 1
ATOM 599 C C . LEU A 1 74 ? 0.786 -16.922 3.066 1 97.69 74 LEU A C 1
ATOM 601 O O . LEU A 1 74 ? -0.258 -16.641 3.66 1 97.69 74 LEU A O 1
ATOM 605 N N . LEU A 1 75 ? 1.975 -16.719 3.533 1 98 75 LEU A N 1
ATOM 606 C CA . LEU A 1 75 ? 2.16 -16.078 4.832 1 98 75 LEU A CA 1
ATOM 607 C C . LEU A 1 75 ? 2.596 -14.625 4.664 1 98 75 LEU A C 1
ATOM 609 O O . LEU A 1 75 ? 3.451 -14.32 3.83 1 98 75 LEU A O 1
ATOM 613 N N . LEU A 1 76 ? 2.008 -13.75 5.461 1 97.12 76 LEU A N 1
ATOM 614 C CA . LEU A 1 76 ? 2.289 -12.32 5.324 1 97.12 76 LEU A CA 1
ATOM 615 C C . LEU A 1 76 ? 3.264 -11.859 6.398 1 97.12 76 LEU A C 1
ATOM 617 O O . LEU A 1 76 ? 3.074 -12.148 7.582 1 97.12 76 LEU A O 1
ATOM 621 N N . LEU A 1 77 ? 4.297 -11.164 5.938 1 96.56 77 LEU A N 1
ATOM 622 C CA . LEU A 1 77 ? 5.262 -10.508 6.812 1 96.56 77 LEU A CA 1
ATOM 623 C C . LEU A 1 77 ? 4.863 -9.062 7.078 1 96.56 77 LEU A C 1
ATOM 625 O O . LEU A 1 77 ? 4.277 -8.406 6.215 1 96.56 77 LEU A O 1
ATOM 629 N N . ASN A 1 78 ? 5.188 -8.617 8.273 1 94.06 78 ASN A N 1
ATOM 630 C CA . ASN A 1 78 ? 4.934 -7.219 8.617 1 94.06 78 ASN A CA 1
ATOM 631 C C . ASN A 1 78 ? 5.832 -6.273 7.824 1 94.06 78 ASN A C 1
ATOM 633 O O . ASN A 1 78 ? 7.027 -6.16 8.109 1 94.06 78 ASN A O 1
ATOM 637 N N . GLU A 1 79 ? 5.227 -5.562 6.949 1 94.12 79 GLU A N 1
ATOM 638 C CA . GLU A 1 79 ? 6.004 -4.75 6.016 1 94.12 79 GLU A CA 1
ATOM 639 C C . GLU A 1 79 ? 6.688 -3.588 6.73 1 94.12 79 GLU A C 1
ATOM 641 O O . GLU A 1 79 ? 7.656 -3.023 6.223 1 94.12 79 GLU A O 1
ATOM 646 N N . MET A 1 80 ? 6.168 -3.145 7.906 1 90.5 80 MET A N 1
ATOM 647 C CA . MET A 1 80 ? 6.766 -2.033 8.641 1 90.5 80 MET A CA 1
ATOM 648 C C . MET A 1 80 ? 8.219 -2.334 8.992 1 90.5 80 MET A C 1
ATOM 650 O O . MET A 1 80 ? 9.031 -1.418 9.141 1 90.5 80 MET A O 1
ATOM 654 N N . GLU A 1 81 ? 8.57 -3.604 9.023 1 94.88 81 GLU A N 1
ATOM 655 C CA . GLU A 1 81 ? 9.922 -4.031 9.367 1 94.88 81 GLU A CA 1
ATOM 656 C C . GLU A 1 81 ? 10.906 -3.709 8.25 1 94.88 81 GLU A C 1
ATOM 658 O O . GLU A 1 81 ? 12.117 -3.725 8.461 1 94.88 81 GLU A O 1
ATOM 663 N N . TYR A 1 82 ? 10.406 -3.416 7.105 1 96.88 82 TYR A N 1
ATOM 664 C CA . TYR A 1 82 ? 11.273 -3.311 5.941 1 96.88 82 TYR A CA 1
ATOM 665 C C . TYR A 1 82 ? 11.297 -1.884 5.402 1 96.88 82 TYR A C 1
ATOM 667 O O . TYR A 1 82 ? 12.016 -1.586 4.445 1 96.88 82 TYR A O 1
ATOM 675 N N . VAL A 1 83 ? 10.555 -1.011 5.984 1 94.19 83 VAL A N 1
ATOM 676 C CA . VAL A 1 83 ? 10.273 0.316 5.449 1 94.19 83 VAL A CA 1
ATOM 677 C C . VAL A 1 83 ? 11.578 1.092 5.285 1 94.19 83 VAL A C 1
ATOM 679 O O . VAL A 1 83 ? 11.828 1.688 4.234 1 94.19 83 VAL A O 1
ATOM 682 N N . GLU A 1 84 ? 12.43 1.071 6.297 1 92.5 84 GLU A N 1
ATOM 683 C CA . GLU A 1 84 ? 13.672 1.838 6.246 1 92.5 84 GLU A CA 1
ATOM 684 C C . GLU A 1 84 ? 14.578 1.347 5.121 1 92.5 84 GLU A C 1
ATOM 686 O O . GLU A 1 84 ? 15.055 2.143 4.309 1 92.5 84 GLU A O 1
ATOM 691 N N . ASN A 1 85 ? 14.828 0.079 5.082 1 96.19 85 ASN A N 1
ATOM 692 C CA . ASN A 1 85 ? 15.68 -0.491 4.043 1 96.19 85 ASN A CA 1
ATOM 693 C C . ASN A 1 85 ? 15.07 -0.304 2.658 1 96.19 85 ASN A C 1
ATOM 695 O O . ASN A 1 85 ? 15.789 -0.051 1.688 1 96.19 85 ASN A O 1
ATOM 699 N N . ALA A 1 86 ? 13.75 -0.496 2.572 1 97.38 86 ALA A N 1
ATOM 700 C CA . ALA A 1 86 ? 13.062 -0.316 1.296 1 97.38 86 ALA A CA 1
ATOM 701 C C . ALA A 1 86 ? 13.242 1.104 0.771 1 97.38 86 ALA A C 1
ATOM 703 O O . ALA A 1 86 ? 13.406 1.312 -0.434 1 97.38 86 ALA A O 1
ATOM 704 N N . PHE A 1 87 ? 13.211 2.062 1.67 1 95.81 87 PHE A N 1
ATOM 705 C CA . PHE A 1 87 ? 13.383 3.455 1.273 1 95.81 87 PHE A CA 1
ATOM 706 C C . PHE A 1 87 ? 14.766 3.684 0.688 1 95.81 87 PHE A C 1
ATOM 708 O O . PHE A 1 87 ? 14.914 4.34 -0.346 1 95.81 87 PHE A O 1
ATOM 715 N N . GLU A 1 88 ? 15.766 3.141 1.312 1 95.31 88 GLU A N 1
ATOM 716 C CA . GLU A 1 88 ? 17.141 3.252 0.811 1 95.31 88 GLU A CA 1
ATOM 717 C C . GLU A 1 88 ? 17.266 2.6 -0.563 1 95.31 88 GLU A C 1
ATOM 719 O O . GLU A 1 88 ? 17.906 3.158 -1.459 1 95.31 88 GLU A O 1
ATOM 724 N N . ILE A 1 89 ? 16.719 1.476 -0.689 1 97.19 89 ILE A N 1
ATOM 725 C CA . ILE A 1 89 ? 16.766 0.769 -1.964 1 97.19 89 ILE A CA 1
ATOM 726 C C . ILE A 1 89 ? 16.078 1.609 -3.045 1 97.19 89 ILE A C 1
ATOM 728 O O . ILE A 1 89 ? 16.641 1.787 -4.137 1 97.19 89 ILE A O 1
ATOM 732 N N . ALA A 1 90 ? 14.914 2.082 -2.752 1 96.12 90 ALA A N 1
ATOM 733 C CA . ALA A 1 90 ? 14.156 2.879 -3.713 1 96.12 90 ALA A CA 1
ATOM 734 C C . ALA A 1 90 ? 14.938 4.125 -4.125 1 96.12 90 ALA A C 1
ATOM 736 O O . ALA A 1 90 ? 15 4.457 -5.312 1 96.12 90 ALA A O 1
ATOM 737 N N . MET A 1 91 ? 15.555 4.781 -3.146 1 93.88 91 MET A N 1
ATOM 738 C CA . MET A 1 91 ? 16.281 6.023 -3.375 1 93.88 91 MET A CA 1
ATOM 739 C C . MET A 1 91 ? 17.5 5.785 -4.258 1 93.88 91 MET A C 1
ATOM 741 O O . MET A 1 91 ? 17.859 6.637 -5.07 1 93.88 91 MET A O 1
ATOM 745 N N . ASN A 1 92 ? 18 4.582 -4.109 1 94.69 92 ASN A N 1
ATOM 746 C CA . ASN A 1 92 ? 19.297 4.34 -4.73 1 94.69 92 ASN A CA 1
ATOM 747 C C . ASN A 1 92 ? 19.172 3.51 -6.004 1 94.69 92 ASN A C 1
ATOM 749 O O . ASN A 1 92 ? 20.141 3.35 -6.75 1 94.69 92 ASN A O 1
ATOM 753 N N . ASN A 1 93 ? 17.938 3 -6.098 1 92.12 93 ASN A N 1
ATOM 754 C CA . ASN A 1 93 ? 17.688 2.148 -7.254 1 92.12 93 ASN A CA 1
ATOM 755 C C . ASN A 1 93 ? 16.453 2.594 -8.023 1 92.12 93 ASN A C 1
ATOM 757 O O . ASN A 1 93 ? 15.602 3.312 -7.484 1 92.12 93 ASN A O 1
ATOM 761 N N . ASN A 1 94 ? 16.359 3.139 -9.117 1 87.81 94 ASN A N 1
ATOM 762 C CA . ASN A 1 94 ? 15.234 3.574 -9.93 1 87.81 94 ASN A CA 1
ATOM 763 C C . ASN A 1 94 ? 14.055 2.615 -9.812 1 87.81 94 ASN A C 1
ATOM 765 O O . ASN A 1 94 ? 13.531 2.141 -10.82 1 87.81 94 ASN A O 1
ATOM 769 N N . LEU A 1 95 ? 13.703 2.33 -8.609 1 94 95 LEU A N 1
ATOM 770 C CA . LEU A 1 95 ? 12.57 1.467 -8.289 1 94 95 LEU A CA 1
ATOM 771 C C . LEU A 1 95 ? 11.609 2.166 -7.336 1 94 95 LEU A C 1
ATOM 773 O O . LEU A 1 95 ? 12.031 2.93 -6.465 1 94 95 LEU A O 1
ATOM 777 N N . THR A 1 96 ? 10.328 1.883 -7.469 1 93.19 96 THR A N 1
ATOM 778 C CA . THR A 1 96 ? 9.359 2.49 -6.566 1 93.19 96 THR A CA 1
ATOM 779 C C . THR A 1 96 ? 9.547 1.973 -5.145 1 93.19 96 THR A C 1
ATOM 781 O O . THR A 1 96 ? 10.188 0.94 -4.934 1 93.19 96 THR A O 1
ATOM 784 N N . PHE A 1 97 ? 9.07 2.721 -4.172 1 93.25 97 PHE A N 1
ATOM 785 C CA . PHE A 1 97 ? 9.094 2.289 -2.779 1 93.25 97 PHE A CA 1
ATOM 786 C C . PHE A 1 97 ? 8.367 0.961 -2.609 1 93.25 97 PHE A C 1
ATOM 788 O O . PHE A 1 97 ? 8.844 0.072 -1.902 1 93.25 97 PHE A O 1
ATOM 795 N N . TYR A 1 98 ? 7.285 0.795 -3.324 1 93.12 98 TYR A N 1
ATOM 796 C CA . TYR A 1 98 ? 6.469 -0.41 -3.24 1 93.12 98 TYR A CA 1
ATOM 797 C C . TYR A 1 98 ? 7.258 -1.635 -3.691 1 93.12 98 TYR A C 1
ATOM 799 O O . TYR A 1 98 ? 7.309 -2.645 -2.984 1 93.12 98 TYR A O 1
ATOM 807 N N . ASP A 1 99 ? 7.871 -1.515 -4.777 1 96.06 99 ASP A N 1
ATOM 808 C CA . ASP A 1 99 ? 8.656 -2.625 -5.305 1 96.06 99 ASP A CA 1
ATOM 809 C C . ASP A 1 99 ? 9.875 -2.904 -4.426 1 96.06 99 ASP A C 1
ATOM 811 O O . ASP A 1 99 ? 10.289 -4.055 -4.277 1 96.06 99 ASP A O 1
ATOM 815 N N . SER A 1 100 ? 10.414 -1.884 -3.82 1 97.81 100 SER A N 1
ATOM 816 C CA . SER A 1 100 ? 11.602 -1.992 -2.977 1 97.81 100 SER A CA 1
ATOM 817 C C . SER A 1 100 ? 11.281 -2.717 -1.672 1 97.81 100 SER A C 1
ATOM 819 O O . SER A 1 100 ? 12.156 -3.346 -1.077 1 97.81 100 SER A O 1
ATOM 821 N N . LEU A 1 101 ? 10.07 -2.629 -1.222 1 97.62 101 LEU A N 1
ATOM 822 C CA . LEU A 1 101 ? 9.656 -3.332 -0.011 1 97.62 101 LEU A CA 1
ATOM 823 C C . LEU A 1 101 ? 9.891 -4.832 -0.151 1 97.62 101 LEU A C 1
ATOM 825 O O . LEU A 1 101 ? 10.391 -5.477 0.774 1 97.62 101 LEU A O 1
ATOM 829 N N . TYR A 1 102 ? 9.539 -5.379 -1.305 1 98.5 102 TYR A N 1
ATOM 830 C CA . TYR A 1 102 ? 9.727 -6.805 -1.537 1 98.5 102 TYR A CA 1
ATOM 831 C C . TYR A 1 102 ? 11.211 -7.176 -1.5 1 98.5 102 TYR A C 1
ATOM 833 O O . TYR A 1 102 ? 11.586 -8.188 -0.903 1 98.5 102 TYR A O 1
ATOM 841 N N . ILE A 1 103 ? 12 -6.402 -2.104 1 98.69 103 ILE A N 1
ATOM 842 C CA . ILE A 1 103 ? 13.438 -6.668 -2.164 1 98.69 103 ILE A CA 1
ATOM 843 C C . ILE A 1 103 ? 14.039 -6.559 -0.767 1 98.69 103 ILE A C 1
ATOM 845 O O . ILE A 1 103 ? 14.867 -7.391 -0.375 1 98.69 103 ILE A O 1
ATOM 849 N N . ALA A 1 104 ? 13.641 -5.512 -0.013 1 98.56 104 ALA A N 1
ATOM 850 C CA . ALA A 1 104 ? 14.117 -5.355 1.36 1 98.56 104 ALA A CA 1
ATOM 851 C C . ALA A 1 104 ? 13.789 -6.59 2.195 1 98.56 104 ALA A C 1
ATOM 853 O O . ALA A 1 104 ? 14.617 -7.047 2.99 1 98.56 104 ALA A O 1
ATOM 854 N N . ALA A 1 105 ? 12.625 -7.098 2.035 1 98.5 105 ALA A N 1
ATOM 855 C CA . ALA A 1 105 ? 12.227 -8.305 2.75 1 98.5 105 ALA A CA 1
ATOM 856 C C . ALA A 1 105 ? 13.094 -9.492 2.342 1 98.5 105 ALA A C 1
ATOM 858 O O . ALA A 1 105 ? 13.539 -10.266 3.191 1 98.5 105 ALA A O 1
ATOM 859 N N . CYS A 1 106 ? 13.32 -9.68 1.042 1 98.75 106 CYS A N 1
ATOM 860 C CA . CYS A 1 106 ? 14.164 -10.766 0.551 1 98.75 106 CYS A CA 1
ATOM 861 C C . CYS A 1 106 ? 15.562 -10.68 1.151 1 98.75 106 CYS A C 1
ATOM 863 O O . CYS A 1 106 ? 16.125 -11.695 1.569 1 98.75 106 CYS A O 1
ATOM 865 N N . LEU A 1 107 ? 16.094 -9.539 1.215 1 98.56 107 LEU A N 1
ATOM 866 C CA . LEU A 1 107 ? 17.438 -9.336 1.757 1 98.56 107 LEU A CA 1
ATOM 867 C C . LEU A 1 107 ? 17.469 -9.664 3.246 1 98.56 107 LEU A C 1
ATOM 869 O O . LEU A 1 107 ? 18.406 -10.328 3.717 1 98.56 107 LEU A O 1
ATOM 873 N N . LYS A 1 108 ? 16.469 -9.195 3.947 1 98.12 108 LYS A N 1
ATOM 874 C CA . LYS A 1 108 ? 16.422 -9.422 5.391 1 98.12 108 LYS A CA 1
ATOM 875 C C . LYS A 1 108 ? 16.359 -10.906 5.715 1 98.12 108 LYS A C 1
ATOM 877 O O . LYS A 1 108 ? 16.969 -11.359 6.695 1 98.12 108 LYS A O 1
ATOM 882 N N . HIS A 1 109 ? 15.719 -11.656 4.887 1 98.25 109 HIS A N 1
ATOM 883 C CA . HIS A 1 109 ? 15.445 -13.055 5.219 1 98.25 109 HIS A CA 1
ATOM 884 C C . HIS A 1 109 ? 16.266 -13.992 4.344 1 98.25 109 HIS A C 1
ATOM 886 O O . HIS A 1 109 ? 16.062 -15.211 4.379 1 98.25 109 HIS A O 1
ATOM 892 N N . SER A 1 110 ? 17.172 -13.461 3.57 1 98.06 110 SER A N 1
ATOM 893 C CA . SER A 1 110 ? 17.922 -14.258 2.609 1 98.06 110 SER A CA 1
ATOM 894 C C . SER A 1 110 ? 17 -15.133 1.769 1 98.06 110 SER A C 1
ATOM 896 O O . SER A 1 110 ? 17.234 -16.328 1.622 1 98.06 110 SER A O 1
ATOM 898 N N . ALA A 1 111 ? 15.93 -14.523 1.301 1 98.38 111 ALA A N 1
ATOM 899 C CA . ALA A 1 111 ? 14.883 -15.242 0.573 1 98.38 111 ALA A CA 1
ATOM 900 C C . ALA A 1 111 ? 15.031 -15.039 -0.933 1 98.38 111 ALA A C 1
ATOM 902 O O . ALA A 1 111 ? 15.75 -14.141 -1.379 1 98.38 111 ALA A O 1
ATOM 903 N N . GLN A 1 112 ? 14.336 -15.875 -1.698 1 98.44 112 GLN A N 1
ATOM 904 C CA . GLN A 1 112 ? 14.188 -15.734 -3.143 1 98.44 112 GLN A CA 1
ATOM 905 C C . GLN A 1 112 ? 12.969 -14.875 -3.484 1 98.44 112 GLN A C 1
ATOM 907 O O . GLN A 1 112 ? 11.938 -14.977 -2.824 1 98.44 112 GLN A O 1
ATOM 912 N N . LEU A 1 113 ? 13.18 -14.055 -4.539 1 98.69 113 LEU A N 1
ATOM 913 C CA . LEU A 1 113 ? 12.062 -13.242 -5.016 1 98.69 113 LEU A CA 1
ATOM 914 C C . LEU A 1 113 ? 11.367 -13.922 -6.195 1 98.69 113 LEU A C 1
ATOM 916 O O . LEU A 1 113 ? 12.016 -14.305 -7.168 1 98.69 113 LEU A O 1
ATOM 920 N N . ILE A 1 114 ? 10.102 -14.148 -6.094 1 98.56 114 ILE A N 1
ATOM 921 C CA . ILE A 1 114 ? 9.273 -14.609 -7.195 1 98.56 114 ILE A CA 1
ATOM 922 C C . ILE A 1 114 ? 8.492 -13.438 -7.785 1 98.56 114 ILE A C 1
ATOM 924 O O . ILE A 1 114 ? 7.609 -12.883 -7.129 1 98.56 114 ILE A O 1
ATOM 928 N N . THR A 1 115 ? 8.805 -13.047 -8.969 1 98.06 115 THR A N 1
ATOM 929 C CA . THR A 1 115 ? 8.211 -11.852 -9.562 1 98.06 115 THR A CA 1
ATOM 930 C C . THR A 1 115 ? 8.07 -12.016 -11.078 1 98.06 115 THR A C 1
ATOM 932 O O . THR A 1 115 ? 8.773 -12.82 -11.688 1 98.06 115 THR A O 1
ATOM 935 N N . ARG A 1 116 ? 7.074 -11.289 -11.625 1 96.69 116 ARG A N 1
ATOM 936 C CA . ARG A 1 116 ? 6.941 -11.219 -13.078 1 96.69 116 ARG A CA 1
ATOM 937 C C . ARG A 1 116 ? 7.332 -9.836 -13.602 1 96.69 116 ARG A C 1
ATOM 939 O O . ARG A 1 116 ? 7.129 -9.531 -14.773 1 96.69 116 ARG A O 1
ATOM 946 N N . ASP A 1 117 ? 7.816 -9.07 -12.75 1 96.31 117 ASP A N 1
ATOM 947 C CA . ASP A 1 117 ? 8.234 -7.719 -13.117 1 96.31 117 ASP A CA 1
ATOM 948 C C . ASP A 1 117 ? 9.727 -7.676 -13.445 1 96.31 117 ASP A C 1
ATOM 950 O O . ASP A 1 117 ? 10.562 -7.785 -12.555 1 96.31 117 ASP A O 1
ATOM 954 N N . ASP A 1 118 ? 10.016 -7.367 -14.656 1 97.06 118 ASP A N 1
ATOM 955 C CA . ASP A 1 118 ? 11.383 -7.402 -15.164 1 97.06 118 ASP A CA 1
ATOM 956 C C . ASP A 1 118 ? 12.258 -6.375 -14.453 1 97.06 118 ASP A C 1
ATOM 958 O O . ASP A 1 118 ? 13.406 -6.656 -14.117 1 97.06 118 ASP A O 1
ATOM 962 N N . LYS A 1 119 ? 11.75 -5.234 -14.258 1 96.38 119 LYS A N 1
ATOM 963 C CA . LYS A 1 119 ? 12.523 -4.176 -13.617 1 96.38 119 LYS A CA 1
ATOM 964 C C . LYS A 1 119 ? 12.852 -4.535 -12.172 1 96.38 119 LYS A C 1
ATOM 966 O O . LYS A 1 119 ? 13.984 -4.348 -11.727 1 96.38 119 LYS A O 1
ATOM 971 N N . GLN A 1 120 ? 11.898 -4.996 -11.477 1 97.81 120 GLN A N 1
ATOM 972 C CA . GLN A 1 120 ? 12.117 -5.414 -10.094 1 97.81 120 GLN A CA 1
ATOM 973 C C . GLN A 1 120 ? 13.117 -6.566 -10.016 1 97.81 120 GLN A C 1
ATOM 975 O O . GLN A 1 120 ? 13.977 -6.59 -9.141 1 97.81 120 GLN A O 1
ATOM 980 N N . ALA A 1 121 ? 12.977 -7.5 -10.961 1 98.19 121 ALA A N 1
ATOM 981 C CA . ALA A 1 121 ? 13.891 -8.641 -11.016 1 98.19 121 ALA A CA 1
ATOM 982 C C . ALA A 1 121 ? 15.336 -8.18 -11.203 1 98.19 121 ALA A C 1
ATOM 984 O O . ALA A 1 121 ? 16.234 -8.641 -10.484 1 98.19 121 ALA A O 1
ATOM 985 N N . ARG A 1 122 ? 15.523 -7.285 -12.078 1 97.88 122 ARG A N 1
ATOM 986 C CA . ARG A 1 122 ? 16.875 -6.801 -12.391 1 97.88 122 ARG A CA 1
ATOM 987 C C . ARG A 1 122 ? 17.5 -6.125 -11.18 1 97.88 122 ARG A C 1
ATOM 989 O O . ARG A 1 122 ? 18.672 -6.375 -10.859 1 97.88 122 ARG A O 1
ATOM 996 N N . VAL A 1 123 ? 16.75 -5.312 -10.523 1 97.81 123 VAL A N 1
ATOM 997 C CA . VAL A 1 123 ? 17.25 -4.598 -9.359 1 97.81 123 VAL A CA 1
ATOM 998 C C . VAL A 1 123 ? 17.531 -5.582 -8.227 1 97.81 123 VAL A C 1
ATOM 1000 O O . VAL A 1 123 ? 18.547 -5.469 -7.531 1 97.81 123 VAL A O 1
ATOM 1003 N N . ALA A 1 124 ? 16.625 -6.508 -8.008 1 98.56 124 ALA A N 1
ATOM 1004 C CA . ALA A 1 124 ? 16.812 -7.527 -6.98 1 98.56 124 ALA A CA 1
ATOM 1005 C C . ALA A 1 124 ? 18.094 -8.312 -7.203 1 98.56 124 ALA A C 1
ATOM 1007 O O . ALA A 1 124 ? 18.891 -8.5 -6.27 1 98.56 124 ALA A O 1
ATOM 1008 N N . GLU A 1 125 ? 18.328 -8.727 -8.406 1 98.44 125 GLU A N 1
ATOM 1009 C CA . GLU A 1 125 ? 19.547 -9.484 -8.734 1 98.44 125 GLU A CA 1
ATOM 1010 C C . GLU A 1 125 ? 20.797 -8.641 -8.508 1 98.44 125 GLU A C 1
ATOM 1012 O O . GLU A 1 125 ? 21.797 -9.133 -7.98 1 98.44 125 GLU A O 1
ATOM 1017 N N . LYS A 1 126 ? 20.703 -7.453 -8.906 1 97.81 126 LYS A N 1
ATOM 1018 C CA . LYS A 1 126 ? 21.812 -6.531 -8.695 1 97.81 126 LYS A CA 1
ATOM 1019 C C . LYS A 1 126 ? 22.156 -6.426 -7.211 1 97.81 126 LYS A C 1
ATOM 1021 O O . LYS A 1 126 ? 23.328 -6.254 -6.852 1 97.81 126 LYS A O 1
ATOM 1026 N N . LEU A 1 127 ? 21.219 -6.586 -6.402 1 97.94 127 LEU A N 1
ATOM 1027 C CA . LEU A 1 127 ? 21.406 -6.426 -4.965 1 97.94 127 LEU A CA 1
ATOM 1028 C C . LEU A 1 127 ? 21.703 -7.766 -4.297 1 97.94 127 LEU A C 1
ATOM 1030 O O . LEU A 1 127 ? 21.781 -7.848 -3.07 1 97.94 127 LEU A O 1
ATOM 1034 N N . GLY A 1 128 ? 21.75 -8.781 -5.082 1 98.06 128 GLY A N 1
ATOM 1035 C CA . GLY A 1 128 ? 22.172 -10.07 -4.562 1 98.06 128 GLY A CA 1
ATOM 1036 C C . GLY A 1 128 ? 21.016 -10.977 -4.188 1 98.06 128 GLY A C 1
ATOM 1037 O O . GLY A 1 128 ? 21.203 -11.984 -3.502 1 98.06 128 GLY A O 1
ATOM 1038 N N . VAL A 1 129 ? 19.859 -10.672 -4.59 1 98.62 129 VAL A N 1
ATOM 1039 C CA . VAL A 1 129 ? 18.688 -11.5 -4.32 1 98.62 129 VAL A CA 1
ATOM 1040 C C . VAL A 1 129 ? 18.484 -12.492 -5.465 1 98.62 129 VAL A C 1
ATOM 1042 O O . VAL A 1 129 ? 18.531 -12.117 -6.637 1 98.62 129 VAL A O 1
ATOM 1045 N N . GLU A 1 130 ? 18.375 -13.742 -5.125 1 98.56 130 GLU A N 1
ATOM 1046 C CA . GLU A 1 130 ? 17.984 -14.719 -6.141 1 98.56 130 GLU A CA 1
ATOM 1047 C C . GLU A 1 130 ? 16.562 -14.469 -6.633 1 98.56 130 GLU A C 1
ATOM 1049 O O . GLU A 1 130 ? 15.656 -14.234 -5.832 1 98.56 130 GLU A O 1
ATOM 1054 N N . VAL A 1 131 ? 16.406 -14.523 -7.98 1 98.5 131 VAL A N 1
ATOM 1055 C CA . VAL A 1 131 ? 15.102 -14.195 -8.547 1 98.5 131 VAL A CA 1
ATOM 1056 C C . VAL A 1 131 ? 14.594 -15.352 -9.398 1 98.5 131 VAL A C 1
ATOM 1058 O O . VAL A 1 131 ? 15.375 -16 -10.094 1 98.5 131 VAL A O 1
ATOM 1061 N N . VAL A 1 132 ? 13.352 -15.648 -9.266 1 97.75 132 VAL A N 1
ATOM 1062 C CA . VAL A 1 132 ? 12.625 -16.562 -10.148 1 97.75 132 VAL A CA 1
ATOM 1063 C C . VAL A 1 132 ? 11.508 -15.812 -10.867 1 97.75 132 VAL A C 1
ATOM 1065 O O . VAL A 1 132 ? 10.719 -15.109 -10.234 1 97.75 132 VAL A O 1
ATOM 1068 N N . MET A 1 133 ? 11.469 -15.938 -12.18 1 95.88 133 MET A N 1
ATOM 1069 C CA . MET A 1 133 ? 10.438 -15.281 -12.977 1 95.88 133 MET A CA 1
ATOM 1070 C C . MET A 1 133 ? 9.555 -16.312 -13.672 1 95.88 133 MET A C 1
ATOM 1072 O O . MET A 1 133 ? 9.883 -16.781 -14.758 1 95.88 133 MET A O 1
ATOM 1076 N N . PRO A 1 134 ? 8.5 -16.547 -13.031 1 92.56 134 PRO A N 1
ATOM 1077 C CA . PRO A 1 134 ? 7.621 -17.562 -13.641 1 92.56 134 PRO A CA 1
ATOM 1078 C C . PRO A 1 134 ? 6.77 -16.984 -14.773 1 92.56 134 PRO A C 1
ATOM 1080 O O . PRO A 1 134 ? 6.52 -15.781 -14.812 1 92.56 134 PRO A O 1
ATOM 1083 N N . MET B 1 1 ? -1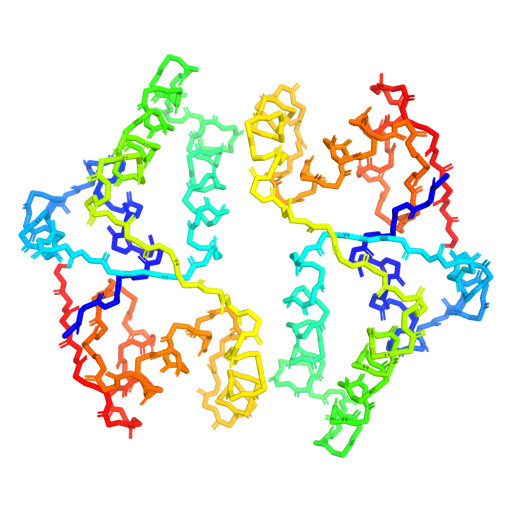2.656 10.453 16.953 1 95.69 1 MET B N 1
ATOM 1084 C CA . MET B 1 1 ? -11.445 9.922 16.328 1 95.69 1 MET B CA 1
ATOM 1085 C C . MET B 1 1 ? -11.281 10.469 14.906 1 95.69 1 MET B C 1
ATOM 1087 O O . MET B 1 1 ? -12.266 10.734 14.219 1 95.69 1 MET B O 1
ATOM 1091 N N . ARG B 1 2 ? -9.992 10.797 14.547 1 98.12 2 ARG B N 1
ATOM 1092 C CA . ARG B 1 2 ? -9.672 11.297 13.211 1 98.12 2 ARG B CA 1
ATOM 1093 C C . ARG B 1 2 ? -8.75 10.336 12.469 1 98.12 2 ARG B C 1
ATOM 1095 O O . ARG B 1 2 ? -7.773 9.844 13.031 1 98.12 2 ARG B O 1
ATOM 1102 N N . ILE B 1 3 ? -9.188 10.062 11.266 1 98.56 3 ILE B N 1
ATOM 1103 C CA . ILE B 1 3 ? -8.328 9.281 10.383 1 98.56 3 ILE B CA 1
ATOM 1104 C C . ILE B 1 3 ? -7.789 10.164 9.266 1 98.56 3 ILE B C 1
ATOM 1106 O O . ILE B 1 3 ? -8.562 10.727 8.484 1 98.56 3 ILE B O 1
ATOM 1110 N N . VAL B 1 4 ? -6.516 10.297 9.273 1 98.31 4 VAL B N 1
ATOM 1111 C CA . VAL B 1 4 ? -5.844 11.109 8.266 1 98.31 4 VAL B CA 1
ATOM 1112 C C . VAL B 1 4 ? -5.395 10.227 7.105 1 98.31 4 VAL B C 1
ATOM 1114 O O . VAL B 1 4 ? -4.797 9.172 7.312 1 98.31 4 VAL B O 1
ATOM 1117 N N . ASP B 1 5 ? -5.73 10.625 5.859 1 98.12 5 ASP B N 1
ATOM 1118 C CA . ASP B 1 5 ? -5.277 9.836 4.715 1 98.12 5 ASP B CA 1
ATOM 1119 C C . ASP B 1 5 ? -3.918 10.328 4.215 1 98.12 5 ASP B C 1
ATOM 1121 O O . ASP B 1 5 ? -3.297 11.188 4.836 1 98.12 5 ASP B O 1
ATOM 1125 N N . ALA B 1 6 ? -3.461 9.711 3.164 1 97.38 6 ALA B N 1
ATOM 1126 C CA . ALA B 1 6 ? -2.115 9.977 2.662 1 97.38 6 ALA B CA 1
ATOM 1127 C C . ALA B 1 6 ? -2.008 11.391 2.102 1 97.38 6 ALA B C 1
ATOM 1129 O O . ALA B 1 6 ? -0.966 12.039 2.225 1 97.38 6 ALA B O 1
ATOM 1130 N N . SER B 1 7 ? -3.086 11.836 1.457 1 96.75 7 SER B N 1
ATOM 1131 C CA . SER B 1 7 ? -3.033 13.164 0.857 1 96.75 7 SER B CA 1
ATOM 1132 C C . SER B 1 7 ? -2.799 14.242 1.914 1 96.75 7 SER B C 1
ATOM 1134 O O . SER B 1 7 ? -2.021 15.172 1.697 1 96.75 7 SER B O 1
ATOM 1136 N N . ALA B 1 8 ? -3.436 14.125 3.033 1 97.19 8 ALA B N 1
ATOM 1137 C CA . ALA B 1 8 ? -3.268 15.078 4.125 1 97.19 8 ALA B CA 1
ATOM 1138 C C . ALA B 1 8 ? -1.91 14.906 4.801 1 97.19 8 ALA B C 1
ATOM 1140 O O . ALA B 1 8 ? -1.206 15.891 5.051 1 97.19 8 ALA B O 1
ATOM 1141 N N . LEU B 1 9 ? -1.562 13.711 5.133 1 97.88 9 LEU B N 1
ATOM 1142 C CA . LEU B 1 9 ? -0.283 13.461 5.785 1 97.88 9 LEU B CA 1
ATOM 1143 C C . LEU B 1 9 ? 0.876 13.914 4.906 1 97.88 9 LEU B C 1
ATOM 1145 O O . LEU B 1 9 ? 1.833 14.523 5.395 1 97.88 9 LEU B O 1
ATOM 1149 N N . THR B 1 10 ? 0.824 13.562 3.631 1 97.38 10 THR B N 1
ATOM 1150 C CA . THR B 1 10 ? 1.882 13.938 2.699 1 97.38 10 THR B CA 1
ATOM 1151 C C . THR B 1 10 ? 2.01 15.453 2.611 1 97.38 10 THR B C 1
ATOM 1153 O O . THR B 1 10 ? 3.121 15.984 2.559 1 97.38 10 THR B O 1
ATOM 1156 N N . ALA B 1 11 ? 0.891 16.125 2.602 1 96.31 11 ALA B N 1
ATOM 1157 C CA . ALA B 1 11 ? 0.92 17.578 2.578 1 96.31 11 ALA B CA 1
ATOM 1158 C C . ALA B 1 11 ? 1.647 18.141 3.801 1 96.31 11 ALA B C 1
ATOM 1160 O O . ALA B 1 11 ? 2.379 19.125 3.701 1 96.31 11 ALA B O 1
ATOM 1161 N N . LEU B 1 12 ? 1.421 17.531 4.934 1 96.5 12 LEU B N 1
ATOM 1162 C CA . LEU B 1 12 ? 2.08 17.953 6.168 1 96.5 12 LEU B CA 1
ATOM 1163 C C . LEU B 1 12 ? 3.578 17.656 6.105 1 96.5 12 LEU B C 1
ATOM 1165 O O . LEU B 1 12 ? 4.395 18.547 6.387 1 96.5 12 LEU B O 1
ATOM 1169 N N . VAL B 1 13 ? 3.943 16.469 5.672 1 96.69 13 VAL B N 1
ATOM 1170 C CA . VAL B 1 13 ? 5.324 16 5.672 1 96.69 13 VAL B CA 1
ATOM 1171 C C . VAL B 1 13 ? 6.133 16.766 4.633 1 96.69 13 VAL B C 1
ATOM 1173 O O . VAL B 1 13 ? 7.289 17.125 4.871 1 96.69 13 VAL B O 1
ATOM 1176 N N . LEU B 1 14 ? 5.484 17.047 3.494 1 94.75 14 LEU B N 1
ATOM 1177 C CA . LEU B 1 14 ? 6.156 17.75 2.402 1 94.75 14 LEU B CA 1
ATOM 1178 C C . LEU B 1 14 ? 6.066 19.25 2.588 1 94.75 14 LEU B C 1
ATOM 1180 O O . LEU B 1 14 ? 6.613 20.016 1.786 1 94.75 14 LEU B O 1
ATOM 1184 N N . LYS B 1 15 ? 5.422 19.75 3.602 1 93.25 15 LYS B N 1
ATOM 1185 C CA . LYS B 1 15 ? 5.238 21.172 3.9 1 93.25 15 LYS B CA 1
ATOM 1186 C C . LYS B 1 15 ? 4.641 21.906 2.707 1 93.25 15 LYS B C 1
ATOM 1188 O O . LYS B 1 15 ? 5.156 22.953 2.293 1 93.25 15 LYS B O 1
ATOM 1193 N N . GLU B 1 16 ? 3.676 21.234 2.148 1 92.81 16 GLU B N 1
ATOM 1194 C CA . GLU B 1 16 ? 2.924 21.891 1.081 1 92.81 16 GLU B CA 1
ATOM 1195 C C . GLU B 1 16 ? 2.104 23.062 1.621 1 92.81 16 GLU B C 1
ATOM 1197 O O . GLU B 1 16 ? 1.994 23.25 2.836 1 92.81 16 GLU B O 1
ATOM 1202 N N . GLU B 1 17 ? 1.648 23.906 0.642 1 91.5 17 GLU B N 1
ATOM 1203 C CA . GLU B 1 17 ? 0.841 25.047 1.052 1 91.5 17 GLU B CA 1
ATOM 1204 C C . GLU B 1 17 ? -0.293 24.625 1.979 1 91.5 17 GLU B C 1
ATOM 1206 O O . GLU B 1 17 ? -1.01 23.656 1.689 1 91.5 17 GLU B O 1
ATOM 1211 N N . GLY B 1 18 ? -0.455 25.266 3.207 1 90.94 18 GLY B N 1
ATOM 1212 C CA . GLY B 1 18 ? -1.521 24.969 4.156 1 90.94 18 GLY B CA 1
ATOM 1213 C C . GLY B 1 18 ? -1.194 23.828 5.09 1 90.94 18 GLY B C 1
ATOM 1214 O O . GLY B 1 18 ? -2.062 23.359 5.824 1 90.94 18 GLY B O 1
ATOM 1215 N N . TRP B 1 19 ? 0.063 23.422 5.023 1 91.69 19 TRP B N 1
ATOM 1216 C CA . TRP B 1 19 ? 0.433 22.25 5.824 1 91.69 19 TRP B CA 1
ATOM 1217 C C . TRP B 1 19 ? 0.24 22.531 7.312 1 91.69 19 TRP B C 1
ATOM 1219 O O . TRP B 1 19 ? -0.063 21.625 8.086 1 91.69 19 TRP B O 1
ATOM 1229 N N . ASP B 1 20 ? 0.4 23.734 7.73 1 91.25 20 ASP B N 1
ATOM 1230 C CA . ASP B 1 20 ? 0.312 24.078 9.148 1 91.25 20 ASP B CA 1
ATOM 1231 C C . ASP B 1 20 ? -1.117 23.922 9.664 1 91.25 20 ASP B C 1
ATOM 1233 O O . ASP B 1 20 ? -1.329 23.609 10.836 1 91.25 20 ASP B O 1
ATOM 1237 N N . ASP B 1 21 ? -2.074 24.031 8.805 1 91.94 21 ASP B N 1
ATOM 1238 C CA . ASP B 1 21 ? -3.477 23.844 9.164 1 91.94 21 ASP B CA 1
ATOM 1239 C C . ASP B 1 21 ? -3.797 22.359 9.375 1 91.94 21 ASP B C 1
ATOM 1241 O O . ASP B 1 21 ? -4.773 22.031 10.047 1 91.94 21 ASP B O 1
ATOM 1245 N N . ILE B 1 22 ? -2.996 21.547 8.82 1 94.25 22 ILE B N 1
ATOM 1246 C CA . ILE B 1 22 ? -3.232 20.109 8.906 1 94.25 22 ILE B CA 1
ATOM 1247 C C . ILE B 1 22 ? -2.777 19.594 10.273 1 94.25 22 ILE B C 1
ATOM 1249 O O . ILE B 1 22 ? -3.346 18.641 10.797 1 94.25 22 ILE B O 1
ATOM 1253 N N . LEU B 1 23 ? -1.846 20.281 10.844 1 92.69 23 LEU B N 1
ATOM 1254 C CA . LEU B 1 23 ? -1.205 19.859 12.086 1 92.69 23 LEU B CA 1
ATOM 1255 C C . LEU B 1 23 ? -2.223 19.766 13.219 1 92.69 23 LEU B C 1
ATOM 1257 O O . LEU B 1 23 ? -2.104 18.922 14.102 1 92.69 23 LEU B O 1
ATOM 1261 N N . LYS B 1 24 ? -3.188 20.547 13.219 1 94.12 24 LYS B N 1
ATOM 1262 C CA . LYS B 1 24 ? -4.16 20.625 14.305 1 94.12 24 LYS B CA 1
ATOM 1263 C C . LYS B 1 24 ? -5 19.344 14.367 1 94.12 24 LYS B C 1
ATOM 1265 O O . LYS B 1 24 ? -5.617 19.062 15.398 1 94.12 24 LYS B O 1
ATOM 1270 N N . PHE B 1 25 ? -4.957 18.594 13.328 1 95.69 25 PHE B N 1
ATOM 1271 C CA . PHE B 1 25 ? -5.762 17.375 13.297 1 95.69 25 PHE B CA 1
ATOM 1272 C C . PHE B 1 25 ? -4.984 16.203 13.852 1 95.69 25 PHE B C 1
ATOM 1274 O O . PHE B 1 25 ? -5.535 15.109 14.031 1 95.69 25 PHE B O 1
ATOM 1281 N N . PHE B 1 26 ? -3.736 16.422 14.125 1 94.75 26 PHE B N 1
ATOM 1282 C CA . PHE B 1 26 ? -2.869 15.367 14.648 1 94.75 26 PHE B CA 1
ATOM 1283 C C . PHE B 1 26 ? -2.762 15.461 16.156 1 94.75 26 PHE B C 1
ATOM 1285 O O . PHE B 1 26 ? -1.665 15.625 16.703 1 94.75 26 PHE B O 1
ATOM 1292 N N . THR B 1 27 ? -3.912 15.297 17.062 1 90.19 27 THR B N 1
ATOM 1293 C CA . THR B 1 27 ? -3.859 15.453 18.5 1 90.19 27 THR B CA 1
ATOM 1294 C C . THR B 1 27 ? -4.684 14.375 19.203 1 90.19 27 THR B C 1
ATOM 1296 O O . THR B 1 27 ? -5.602 14.68 19.969 1 90.19 27 THR B O 1
ATOM 1299 N N . PRO B 1 28 ? -4.398 13.141 19.141 1 92.12 28 PRO B N 1
ATOM 1300 C CA . PRO B 1 28 ? -3.65 12.383 18.141 1 92.12 28 PRO B CA 1
ATOM 1301 C C . PRO B 1 28 ? -4.496 12.023 16.922 1 92.12 28 PRO B C 1
ATOM 1303 O O . PRO B 1 28 ? -5.723 12.109 16.953 1 92.12 28 PRO B O 1
ATOM 1306 N N . ALA B 1 29 ? -3.936 11.75 15.836 1 97.06 29 ALA B N 1
ATOM 1307 C CA . ALA B 1 29 ? -4.617 11.25 14.641 1 97.06 29 ALA B CA 1
ATOM 1308 C C . ALA B 1 29 ? -4.328 9.766 14.43 1 97.06 29 ALA B C 1
ATOM 1310 O O . ALA B 1 29 ? -3.389 9.219 15.016 1 97.06 29 ALA B O 1
ATOM 1311 N N . HIS B 1 30 ? -5.223 9.203 13.773 1 98.5 30 HIS B N 1
ATOM 1312 C CA . HIS B 1 30 ? -5.051 7.816 13.352 1 98.5 30 HIS B CA 1
ATOM 1313 C C . HIS B 1 30 ? -4.934 7.715 11.828 1 98.5 30 HIS B C 1
ATOM 1315 O O . HIS B 1 30 ? -5.273 8.664 11.117 1 98.5 30 HIS B O 1
ATOM 1321 N N . SER B 1 31 ? -4.41 6.68 11.398 1 98.25 31 SER B N 1
ATOM 1322 C CA . SER B 1 31 ? -4.418 6.277 10 1 98.25 31 SER B CA 1
ATOM 1323 C C . SER B 1 31 ? -4.266 4.766 9.859 1 98.25 31 SER B C 1
ATOM 1325 O O . SER B 1 31 ? -4.414 4.027 10.836 1 98.25 31 SER B O 1
ATOM 1327 N N . ILE B 1 32 ? -4.145 4.301 8.641 1 96.62 32 ILE B N 1
ATOM 1328 C CA . ILE B 1 32 ? -3.857 2.889 8.406 1 96.62 32 ILE B CA 1
ATOM 1329 C C . ILE B 1 32 ? -2.412 2.725 7.945 1 96.62 32 ILE B C 1
ATOM 1331 O O . ILE B 1 32 ? -1.776 3.691 7.52 1 96.62 32 ILE B O 1
ATOM 1335 N N . GLU B 1 33 ? -1.913 1.531 8.047 1 94.12 33 GLU B N 1
ATOM 1336 C CA . GLU B 1 33 ? -0.501 1.273 7.781 1 94.12 33 GLU B CA 1
ATOM 1337 C C . GLU B 1 33 ? -0.121 1.683 6.363 1 94.12 33 GLU B C 1
ATOM 1339 O O . GLU B 1 33 ? 1.011 2.102 6.113 1 94.12 33 GLU B O 1
ATOM 1344 N N . HIS B 1 34 ? -1.053 1.642 5.504 1 92.75 34 HIS B N 1
ATOM 1345 C CA . HIS B 1 34 ? -0.841 1.98 4.102 1 92.75 34 HIS B CA 1
ATOM 1346 C C . HIS B 1 34 ? -0.31 3.402 3.953 1 92.75 34 HIS B C 1
ATOM 1348 O O . HIS B 1 34 ? 0.417 3.701 3.004 1 92.75 34 HIS B O 1
ATOM 1354 N N . VAL B 1 35 ? -0.594 4.246 4.902 1 96.5 35 VAL B N 1
ATOM 1355 C CA . VAL B 1 35 ? -0.277 5.668 4.793 1 96.5 35 VAL B CA 1
ATOM 1356 C C . VAL B 1 35 ? 1.237 5.859 4.754 1 96.5 35 VAL B C 1
ATOM 1358 O O . VAL B 1 35 ? 1.738 6.77 4.09 1 96.5 35 VAL B O 1
ATOM 1361 N N . VAL B 1 36 ? 1.965 4.988 5.449 1 95.12 36 VAL B N 1
ATOM 1362 C CA . VAL B 1 36 ? 3.42 5.082 5.504 1 95.12 36 VAL B CA 1
ATOM 1363 C C . VAL B 1 36 ? 4.004 4.871 4.109 1 95.12 36 VAL B C 1
ATOM 1365 O O . VAL B 1 36 ? 4.828 5.66 3.646 1 95.12 36 VAL B O 1
ATOM 1368 N N . LYS B 1 37 ? 3.494 3.902 3.447 1 92.75 37 LYS B N 1
ATOM 1369 C CA . LYS B 1 37 ? 3.996 3.586 2.113 1 92.75 37 LYS B CA 1
ATOM 1370 C C . LYS B 1 37 ? 3.65 4.691 1.118 1 92.75 37 LYS B C 1
ATOM 1372 O O . LYS B 1 37 ? 4.477 5.059 0.279 1 92.75 37 LYS B O 1
ATOM 1377 N N . GLU B 1 38 ? 2.445 5.16 1.209 1 94.31 38 GLU B N 1
ATOM 1378 C CA . GLU B 1 38 ? 2.021 6.238 0.323 1 94.31 38 GLU B CA 1
ATOM 1379 C C . GLU B 1 38 ? 2.879 7.484 0.523 1 94.31 38 GLU B C 1
ATOM 1381 O O . GLU B 1 38 ? 3.281 8.133 -0.448 1 94.31 38 GLU B O 1
ATOM 1386 N N . THR B 1 39 ? 3.146 7.848 1.715 1 96.25 39 THR B N 1
ATOM 1387 C CA . THR B 1 39 ? 3.938 9.031 2.031 1 96.25 39 THR B CA 1
ATOM 1388 C C . THR B 1 39 ? 5.391 8.836 1.61 1 96.25 39 THR B C 1
ATOM 1390 O O . THR B 1 39 ? 5.992 9.727 1.005 1 96.25 39 THR B O 1
ATOM 1393 N N . MET B 1 40 ? 5.918 7.652 1.884 1 95.12 40 MET B N 1
ATOM 1394 C CA . MET B 1 40 ? 7.277 7.332 1.463 1 95.12 40 MET B CA 1
ATOM 1395 C C . MET B 1 40 ? 7.406 7.395 -0.055 1 95.12 40 MET B C 1
ATOM 1397 O O . MET B 1 40 ? 8.406 7.891 -0.578 1 95.12 40 MET B O 1
ATOM 1401 N N . ASN B 1 41 ? 6.441 6.859 -0.72 1 93.38 41 ASN B N 1
ATOM 1402 C CA . ASN B 1 41 ? 6.457 6.914 -2.178 1 93.38 41 ASN B CA 1
ATOM 1403 C C . ASN B 1 41 ? 6.379 8.352 -2.684 1 93.38 41 ASN B C 1
ATOM 1405 O O . ASN B 1 41 ? 6.977 8.688 -3.709 1 93.38 41 ASN B O 1
ATOM 1409 N N . ALA B 1 42 ? 5.57 9.172 -2.035 1 95 42 ALA B N 1
ATOM 1410 C CA . ALA B 1 42 ? 5.48 10.586 -2.406 1 95 42 ALA B CA 1
ATOM 1411 C C . ALA B 1 42 ? 6.832 11.273 -2.262 1 95 42 ALA B C 1
ATOM 1413 O O . ALA B 1 42 ? 7.234 12.055 -3.127 1 95 42 ALA B O 1
ATOM 1414 N N . ILE B 1 43 ? 7.535 11 -1.201 1 96 43 ILE B N 1
ATOM 1415 C CA . ILE B 1 43 ? 8.859 11.57 -0.984 1 96 43 ILE B CA 1
ATOM 1416 C C . ILE B 1 43 ? 9.812 11.086 -2.076 1 96 43 ILE B C 1
ATOM 1418 O O . ILE B 1 43 ? 10.539 11.883 -2.672 1 96 43 ILE B O 1
ATOM 1422 N N . TRP B 1 44 ? 9.742 9.805 -2.344 1 94.31 44 TRP B N 1
ATOM 1423 C CA . TRP B 1 44 ? 10.562 9.203 -3.389 1 94.31 44 TRP B CA 1
ATOM 1424 C C . TRP B 1 44 ? 10.305 9.883 -4.734 1 94.31 44 TRP B C 1
ATOM 1426 O O . TRP B 1 44 ? 11.25 10.172 -5.477 1 94.31 44 TRP B O 1
ATOM 1436 N N . ARG B 1 45 ? 9.078 10.109 -5.008 1 94.25 45 ARG B N 1
ATOM 1437 C CA . ARG B 1 45 ? 8.719 10.734 -6.277 1 94.25 45 ARG B CA 1
ATOM 1438 C C . ARG B 1 45 ? 9.289 12.141 -6.379 1 94.25 45 ARG B C 1
ATOM 1440 O O . ARG B 1 45 ? 9.742 12.562 -7.445 1 94.25 45 ARG B O 1
ATOM 1447 N N . MET B 1 46 ? 9.211 12.875 -5.328 1 94.62 46 MET B N 1
ATOM 1448 C CA . MET B 1 46 ? 9.727 14.242 -5.312 1 94.62 46 MET B CA 1
ATOM 1449 C C . MET B 1 46 ? 11.227 14.258 -5.621 1 94.62 46 MET B C 1
ATOM 1451 O O . MET B 1 46 ? 11.711 15.164 -6.301 1 94.62 46 MET B O 1
ATOM 1455 N N . LYS B 1 47 ? 11.852 13.25 -5.16 1 94.5 47 LYS B N 1
ATOM 1456 C CA . LYS B 1 47 ? 13.297 13.195 -5.309 1 94.5 47 LYS B CA 1
ATOM 1457 C C . LYS B 1 47 ? 13.695 12.523 -6.621 1 94.5 47 LYS B C 1
ATOM 1459 O O . LYS B 1 47 ? 14.414 13.109 -7.434 1 94.5 47 LYS B O 1
ATOM 1464 N N . ASN B 1 48 ? 13.164 11.367 -6.906 1 94.19 48 ASN B N 1
ATOM 1465 C CA . ASN B 1 48 ? 13.688 10.516 -7.969 1 94.19 48 ASN B CA 1
ATOM 1466 C C . ASN B 1 48 ? 12.945 10.734 -9.281 1 94.19 48 ASN B C 1
ATOM 1468 O O . ASN B 1 48 ? 13.492 10.5 -10.359 1 94.19 48 ASN B O 1
ATOM 1472 N N . VAL B 1 49 ? 11.773 11.164 -9.18 1 93.25 49 VAL B N 1
ATOM 1473 C CA . VAL B 1 49 ? 10.984 11.344 -10.398 1 93.25 49 VAL B CA 1
ATOM 1474 C C . VAL B 1 49 ? 10.953 12.82 -10.781 1 93.25 49 VAL B C 1
ATOM 1476 O O . VAL B 1 49 ? 11.391 13.195 -11.875 1 93.25 49 VAL B O 1
ATOM 1479 N N . LYS B 1 50 ? 10.555 13.672 -9.789 1 94.75 50 LYS B N 1
ATOM 1480 C CA . LYS B 1 50 ? 10.414 15.094 -10.07 1 94.75 50 LYS B CA 1
ATOM 1481 C C . LYS B 1 50 ? 11.742 15.82 -9.906 1 94.75 50 LYS B C 1
ATOM 1483 O O . LYS B 1 50 ? 11.93 16.922 -10.445 1 94.75 50 LYS B O 1
ATOM 1488 N N . LYS B 1 51 ? 12.656 15.227 -9.242 1 94.69 51 LYS B N 1
ATOM 1489 C CA . LYS B 1 51 ? 13.977 15.797 -9.008 1 94.69 51 LYS B CA 1
ATOM 1490 C C . LYS B 1 51 ? 13.883 17.203 -8.414 1 94.69 51 LYS B C 1
ATOM 1492 O O . LYS B 1 51 ? 14.609 18.109 -8.828 1 94.69 51 LYS B O 1
ATOM 1497 N N . LEU B 1 52 ? 12.883 17.344 -7.496 1 95.19 52 LEU B N 1
ATOM 1498 C CA . LEU B 1 52 ? 12.609 18.656 -6.914 1 95.19 52 LEU B CA 1
ATOM 1499 C C . LEU B 1 52 ? 13.32 18.828 -5.578 1 95.19 52 LEU B C 1
ATOM 1501 O O . LEU B 1 52 ? 13.438 19.938 -5.059 1 95.19 52 LEU B O 1
ATOM 1505 N N . ILE B 1 53 ? 13.75 17.734 -4.977 1 95 53 ILE B N 1
ATOM 1506 C CA . ILE B 1 53 ? 14.43 17.812 -3.688 1 95 53 ILE B CA 1
ATOM 1507 C C . ILE B 1 53 ? 15.68 16.922 -3.715 1 95 53 ILE B C 1
ATOM 1509 O O . ILE B 1 53 ? 15.82 16.062 -4.586 1 95 53 ILE B O 1
ATOM 1513 N N . ASP B 1 54 ? 16.578 17.219 -2.779 1 95.38 54 ASP B N 1
ATOM 1514 C CA . ASP B 1 54 ? 17.797 16.406 -2.684 1 95.38 54 ASP B CA 1
ATOM 1515 C C . ASP B 1 54 ? 17.641 15.312 -1.63 1 95.38 54 ASP B C 1
ATOM 1517 O O . ASP B 1 54 ? 16.578 15.195 -1.002 1 95.38 54 ASP B O 1
ATOM 1521 N N . ASP B 1 55 ? 18.703 14.5 -1.503 1 93.75 55 ASP B N 1
ATOM 1522 C CA . ASP B 1 55 ? 18.688 13.375 -0.575 1 93.75 55 ASP B CA 1
ATOM 1523 C C . ASP B 1 55 ? 18.5 13.852 0.863 1 93.75 55 ASP B C 1
ATOM 1525 O O . ASP B 1 55 ? 17.734 13.25 1.624 1 93.75 55 ASP B O 1
ATOM 1529 N N . LYS B 1 56 ? 19.172 14.898 1.188 1 95.88 56 LYS B N 1
ATOM 1530 C CA . LYS B 1 56 ? 19.094 15.414 2.553 1 95.88 56 LYS B CA 1
ATOM 1531 C C . LYS B 1 56 ? 17.656 15.812 2.904 1 95.88 56 LYS B C 1
ATOM 1533 O O . LYS B 1 56 ? 17.156 15.477 3.98 1 95.88 56 LYS B O 1
ATOM 1538 N N . THR B 1 57 ? 17 16.484 1.984 1 96.62 57 THR B N 1
ATOM 1539 C CA . THR B 1 57 ? 15.617 16.891 2.184 1 96.62 57 THR B CA 1
ATOM 1540 C C . THR B 1 57 ? 14.695 15.672 2.256 1 96.62 57 THR B C 1
ATOM 1542 O O . THR B 1 57 ? 13.812 15.609 3.113 1 96.62 57 THR B O 1
ATOM 1545 N N . ALA B 1 58 ? 14.906 14.742 1.381 1 95.75 58 ALA B N 1
ATOM 1546 C CA . ALA B 1 58 ? 14.094 13.531 1.353 1 95.75 58 ALA B CA 1
ATOM 1547 C C . ALA B 1 58 ? 14.203 12.766 2.668 1 95.75 58 ALA B C 1
ATOM 1549 O O . ALA B 1 58 ? 13.188 12.359 3.24 1 95.75 58 ALA B O 1
ATOM 1550 N N . PHE B 1 59 ? 15.406 12.633 3.15 1 94.69 59 PHE B N 1
ATOM 1551 C CA . PHE B 1 59 ? 15.625 11.914 4.398 1 94.69 59 PHE B CA 1
ATOM 1552 C C . PHE B 1 59 ? 15.086 12.703 5.582 1 94.69 59 PHE B C 1
ATOM 1554 O O . PHE B 1 59 ? 14.602 12.117 6.559 1 94.69 59 PHE B O 1
ATOM 1561 N N . GLY B 1 60 ? 15.164 13.992 5.508 1 96.19 60 GLY B N 1
ATOM 1562 C CA . GLY B 1 60 ? 14.523 14.828 6.512 1 96.19 60 GLY B CA 1
ATOM 1563 C C . GLY B 1 60 ? 13.023 14.633 6.582 1 96.19 60 GLY B C 1
ATOM 1564 O O . GLY B 1 60 ? 12.453 14.555 7.672 1 96.19 60 GLY B O 1
ATOM 1565 N N . MET B 1 61 ? 12.414 14.57 5.441 1 96.62 61 MET B N 1
ATOM 1566 C CA . MET B 1 61 ? 10.977 14.352 5.371 1 96.62 61 MET B CA 1
ATOM 1567 C C . MET B 1 61 ? 10.602 12.977 5.93 1 96.62 61 MET B C 1
ATOM 1569 O O . MET B 1 61 ? 9.609 12.844 6.645 1 96.62 61 MET B O 1
ATOM 1573 N N . LYS B 1 62 ? 11.375 11.992 5.527 1 95.75 62 LYS B N 1
ATOM 1574 C CA . LYS B 1 62 ? 11.203 10.672 6.125 1 95.75 62 LYS B CA 1
ATOM 1575 C C . LYS B 1 62 ? 11.266 10.742 7.645 1 95.75 62 LYS B C 1
ATOM 1577 O O . LYS B 1 62 ? 10.453 10.125 8.336 1 95.75 62 LYS B O 1
ATOM 1582 N N . ARG B 1 63 ? 12.227 11.477 8.203 1 96.31 63 ARG B N 1
ATOM 1583 C CA . ARG B 1 63 ? 12.383 11.609 9.648 1 96.31 63 ARG B CA 1
ATOM 1584 C C . ARG B 1 63 ? 11.148 12.234 10.281 1 96.31 63 ARG B C 1
ATOM 1586 O O . ARG B 1 63 ? 10.727 11.836 11.367 1 96.31 63 ARG B O 1
ATOM 1593 N N . VAL B 1 64 ? 10.617 13.195 9.648 1 95.94 64 VAL B N 1
ATOM 1594 C CA . VAL B 1 64 ? 9.406 13.844 10.148 1 95.94 64 VAL B CA 1
ATOM 1595 C C . VAL B 1 64 ? 8.281 12.812 10.266 1 95.94 64 VAL B C 1
ATOM 1597 O O . VAL B 1 64 ? 7.586 12.758 11.281 1 95.94 64 VAL B O 1
ATOM 1600 N N . LEU B 1 65 ? 8.109 12.031 9.234 1 96.62 65 LEU B N 1
ATOM 1601 C CA . LEU B 1 65 ? 7.082 10.992 9.242 1 96.62 65 LEU B CA 1
ATOM 1602 C C . LEU B 1 65 ? 7.273 10.047 10.43 1 96.62 65 LEU B C 1
ATOM 1604 O O . LEU B 1 65 ? 6.328 9.773 11.164 1 96.62 65 LEU B O 1
ATOM 1608 N N . PHE B 1 66 ? 8.492 9.586 10.609 1 95.69 66 PHE B N 1
ATOM 1609 C CA . PHE B 1 66 ? 8.742 8.594 11.648 1 95.69 66 PHE B CA 1
ATOM 1610 C C . PHE B 1 66 ? 8.703 9.234 13.031 1 95.69 66 PHE B C 1
ATOM 1612 O O . PHE B 1 66 ? 8.398 8.562 14.023 1 95.69 66 PHE B O 1
ATOM 1619 N N . GLU B 1 67 ? 9 10.516 13.125 1 96.25 67 GLU B N 1
ATOM 1620 C CA . GLU B 1 67 ? 8.805 11.219 14.391 1 96.25 67 GLU B CA 1
ATOM 1621 C C . GLU B 1 67 ? 7.328 11.234 14.789 1 96.25 67 GLU B C 1
ATOM 1623 O O . GLU B 1 67 ? 6.992 11 15.953 1 96.25 67 GLU B O 1
ATOM 1628 N N . LEU B 1 68 ? 6.441 11.469 13.812 1 96.25 68 LEU B N 1
ATOM 1629 C CA . LEU B 1 68 ? 5.008 11.445 14.07 1 96.25 68 LEU B CA 1
ATOM 1630 C C . LEU B 1 68 ? 4.566 10.078 14.586 1 96.25 68 LEU B C 1
ATOM 1632 O O . LEU B 1 68 ? 3.705 9.992 15.461 1 96.25 68 LEU B O 1
ATOM 1636 N N . LEU B 1 69 ? 5.141 9.047 14.031 1 95.5 69 LEU B N 1
ATOM 1637 C CA . LEU B 1 69 ? 4.797 7.684 14.414 1 95.5 69 LEU B CA 1
ATOM 1638 C C . LEU B 1 69 ? 5.363 7.344 15.789 1 95.5 69 LEU B C 1
ATOM 1640 O O . LEU B 1 69 ? 4.648 6.828 16.641 1 95.5 69 LEU B O 1
ATOM 1644 N N . ASN B 1 70 ? 6.594 7.699 15.945 1 95.44 70 ASN B N 1
ATOM 1645 C CA . ASN B 1 70 ? 7.293 7.348 17.172 1 95.44 70 ASN B CA 1
ATOM 1646 C C . ASN B 1 70 ? 6.727 8.102 18.375 1 95.44 70 ASN B C 1
ATOM 1648 O O . ASN B 1 70 ? 6.691 7.566 19.484 1 95.44 70 ASN B O 1
ATOM 1652 N N . GLU B 1 71 ? 6.262 9.289 18.156 1 95.94 71 GLU B N 1
ATOM 1653 C CA . GLU B 1 71 ? 5.715 10.125 19.234 1 95.94 71 GLU B CA 1
ATOM 1654 C C . GLU B 1 71 ? 4.227 9.852 19.438 1 95.94 71 GLU B C 1
ATOM 1656 O O . GLU B 1 71 ? 3.588 10.484 20.281 1 95.94 71 GLU B O 1
ATOM 1661 N N . ARG B 1 72 ? 3.688 9 18.719 1 95.38 72 ARG B N 1
ATOM 1662 C CA . ARG B 1 72 ? 2.287 8.594 18.797 1 95.38 72 ARG B CA 1
ATOM 1663 C C . ARG B 1 72 ? 1.364 9.773 18.484 1 95.38 72 ARG B C 1
ATOM 1665 O O . ARG B 1 72 ? 0.258 9.859 19.031 1 95.38 72 ARG B O 1
ATOM 1672 N N . THR B 1 73 ? 1.962 10.727 17.766 1 96.69 73 THR B N 1
ATOM 1673 C CA . THR B 1 73 ? 1.13 11.781 17.188 1 96.69 73 THR B CA 1
ATOM 1674 C C . THR B 1 73 ? 0.23 11.219 16.094 1 96.69 73 THR B C 1
ATOM 1676 O O . THR B 1 73 ? -0.891 11.695 15.898 1 96.69 73 THR B O 1
ATOM 1679 N N . LEU B 1 74 ? 0.718 10.234 15.391 1 97.69 74 LEU B N 1
ATOM 1680 C CA . LEU B 1 74 ? -0.014 9.445 14.414 1 97.69 74 LEU B CA 1
ATOM 1681 C C . LEU B 1 74 ? 0.006 7.965 14.789 1 97.69 74 LEU B C 1
ATOM 1683 O O . LEU B 1 74 ? 1.076 7.355 14.875 1 97.69 74 LEU B O 1
ATOM 1687 N N . LEU B 1 75 ? -1.151 7.445 15 1 98.06 75 LEU B N 1
ATOM 1688 C CA . LEU B 1 75 ? -1.276 6.031 15.352 1 98.06 75 LEU B CA 1
ATOM 1689 C C . LEU B 1 75 ? -1.765 5.219 14.156 1 98.06 75 LEU B C 1
ATOM 1691 O O . LEU B 1 75 ? -2.682 5.641 13.445 1 98.06 75 LEU B O 1
ATOM 1695 N N . LEU B 1 76 ? -1.146 4.074 13.945 1 97.06 76 LEU B N 1
ATOM 1696 C CA . LEU B 1 76 ? -1.477 3.262 12.781 1 97.06 76 LEU B CA 1
ATOM 1697 C C . LEU B 1 76 ? -2.395 2.105 13.172 1 97.06 76 LEU B C 1
ATOM 1699 O O . LEU B 1 76 ? -2.119 1.386 14.133 1 97.06 76 LEU B O 1
ATOM 1703 N N . LEU B 1 77 ? -3.469 1.992 12.414 1 96.56 77 LEU B N 1
ATOM 1704 C CA . LEU B 1 77 ? -4.398 0.872 12.531 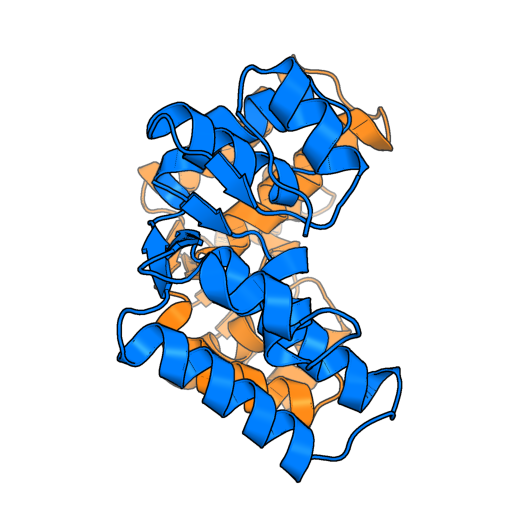1 96.56 77 LEU B CA 1
ATOM 1705 C C . LEU B 1 77 ? -4.023 -0.247 11.562 1 96.56 77 LEU B C 1
ATOM 1707 O O . LEU B 1 77 ? -3.51 0.014 10.477 1 96.56 77 LEU B O 1
ATOM 1711 N N . ASN B 1 78 ? -4.297 -1.467 12 1 94 78 ASN B N 1
ATOM 1712 C CA . ASN B 1 78 ? -4.062 -2.613 11.125 1 94 78 ASN B CA 1
ATOM 1713 C C . ASN B 1 78 ? -5.039 -2.637 9.953 1 94 78 ASN B C 1
ATOM 1715 O O . ASN B 1 78 ? -6.219 -2.955 10.125 1 94 78 ASN B O 1
ATOM 1719 N N . GLU B 1 79 ? -4.512 -2.4 8.805 1 94.12 79 GLU B N 1
ATOM 1720 C CA . GLU B 1 79 ? -5.371 -2.225 7.637 1 94.12 79 GLU B CA 1
ATOM 1721 C C . GLU B 1 79 ? -6.039 -3.539 7.242 1 94.12 79 GLU B C 1
ATOM 1723 O O . GLU B 1 79 ? -7.055 -3.537 6.539 1 94.12 79 GLU B O 1
ATOM 1728 N N . MET B 1 80 ? -5.461 -4.707 7.613 1 90.62 80 MET B N 1
ATOM 1729 C CA . MET B 1 80 ? -6.043 -6 7.27 1 90.62 80 MET B CA 1
ATOM 1730 C C . MET B 1 80 ? -7.465 -6.117 7.812 1 90.62 80 MET B C 1
ATOM 1732 O O . MET B 1 80 ? -8.289 -6.84 7.25 1 90.62 80 MET B O 1
ATOM 1736 N N . GLU B 1 81 ? -7.781 -5.34 8.836 1 94.81 81 GLU B N 1
ATOM 1737 C CA . GLU B 1 81 ? -9.094 -5.371 9.469 1 94.81 81 GLU B CA 1
ATOM 1738 C C . GLU B 1 81 ? -10.156 -4.742 8.57 1 94.81 81 GLU B C 1
ATOM 1740 O O . GLU B 1 81 ? -11.352 -4.926 8.797 1 94.81 81 GLU B O 1
ATOM 1745 N N . TYR B 1 82 ? -9.734 -4.039 7.582 1 96.88 82 TYR B N 1
ATOM 1746 C CA . TYR B 1 82 ? -10.68 -3.24 6.812 1 96.88 82 TYR B CA 1
ATOM 1747 C C . TYR B 1 82 ? -10.773 -3.736 5.375 1 96.88 82 TYR B C 1
ATOM 1749 O O . TYR B 1 82 ? -11.555 -3.213 4.582 1 96.88 82 TYR B O 1
ATOM 1757 N N . VAL B 1 83 ? -10.023 -4.719 5.023 1 94.12 83 VAL B N 1
ATOM 1758 C CA . VAL B 1 83 ? -9.82 -5.148 3.645 1 94.12 83 VAL B CA 1
ATOM 1759 C C . VAL B 1 83 ? -11.156 -5.555 3.027 1 94.12 83 VAL B C 1
ATOM 1761 O O . VAL B 1 83 ? -11.484 -5.137 1.917 1 94.12 83 VAL B O 1
ATOM 1764 N N . GLU B 1 84 ? -11.945 -6.34 3.738 1 92.5 84 GLU B N 1
ATOM 1765 C CA . GLU B 1 84 ? -13.203 -6.832 3.197 1 92.5 84 GLU B CA 1
ATOM 1766 C C . GLU B 1 84 ? -14.172 -5.68 2.918 1 92.5 84 GLU B C 1
ATOM 1768 O O . GLU B 1 84 ? -14.719 -5.578 1.82 1 92.5 84 GLU B O 1
ATOM 1773 N N . ASN B 1 85 ? -14.375 -4.852 3.883 1 96.19 85 ASN B N 1
ATOM 1774 C CA . ASN B 1 85 ? -15.273 -3.711 3.715 1 96.19 85 ASN B CA 1
ATOM 1775 C C . ASN B 1 85 ? -14.758 -2.746 2.648 1 96.19 85 ASN B C 1
ATOM 1777 O O . ASN B 1 85 ? -15.547 -2.188 1.882 1 96.19 85 ASN B O 1
ATOM 1781 N N . ALA B 1 86 ? -13.438 -2.523 2.664 1 97.44 86 ALA B N 1
ATOM 1782 C CA . ALA B 1 86 ? -12.844 -1.639 1.667 1 97.44 86 ALA B CA 1
ATOM 1783 C C . ALA B 1 86 ? -13.102 -2.15 0.253 1 97.44 86 ALA B C 1
ATOM 1785 O O . ALA B 1 86 ? -13.352 -1.361 -0.663 1 97.44 86 ALA B O 1
ATOM 1786 N N . PHE B 1 87 ? -13.039 -3.447 0.084 1 95.81 87 PHE B N 1
ATOM 1787 C CA . PHE B 1 87 ? -13.281 -4.039 -1.226 1 95.81 87 PHE B CA 1
ATOM 1788 C C . PHE B 1 87 ? -14.711 -3.775 -1.685 1 95.81 87 PHE B C 1
ATOM 1790 O O . PHE B 1 87 ? -14.938 -3.404 -2.838 1 95.81 87 PHE B O 1
ATOM 1797 N N . GLU B 1 88 ? -15.648 -3.93 -0.81 1 95.31 88 GLU B N 1
ATOM 1798 C CA . GLU B 1 88 ? -17.047 -3.654 -1.127 1 95.31 88 GLU B CA 1
ATOM 1799 C C . GLU B 1 88 ? -17.25 -2.188 -1.494 1 95.31 88 GLU B C 1
ATOM 1801 O O . GLU B 1 88 ? -17.953 -1.875 -2.455 1 95.31 88 GLU B O 1
ATOM 1806 N N . ILE B 1 89 ? -16.672 -1.364 -0.745 1 97.19 89 ILE B N 1
ATOM 1807 C CA . ILE B 1 89 ? -16.781 0.067 -1.01 1 97.19 89 ILE B CA 1
ATOM 1808 C C . ILE B 1 89 ? -16.203 0.381 -2.387 1 97.19 89 ILE B C 1
ATOM 1810 O O . ILE B 1 89 ? -16.812 1.088 -3.184 1 97.19 89 ILE B O 1
ATOM 1814 N N . ALA B 1 90 ? -15.023 -0.111 -2.635 1 96.06 90 ALA B N 1
ATOM 1815 C CA . ALA B 1 90 ? -14.352 0.142 -3.906 1 96.06 90 ALA B CA 1
ATOM 1816 C C . ALA B 1 90 ? -15.188 -0.358 -5.078 1 96.06 90 ALA B C 1
ATOM 1818 O O . ALA B 1 90 ? -15.344 0.341 -6.082 1 96.06 90 ALA B O 1
ATOM 1819 N N . MET B 1 91 ? -15.773 -1.529 -4.934 1 93.69 91 MET B N 1
ATOM 1820 C CA . MET B 1 91 ? -16.562 -2.17 -5.988 1 93.69 91 MET B CA 1
ATOM 1821 C C . MET B 1 91 ? -17.812 -1.371 -6.297 1 93.69 91 MET B C 1
ATOM 1823 O O . MET B 1 91 ? -18.25 -1.3 -7.449 1 93.69 91 MET B O 1
ATOM 1827 N N . ASN B 1 92 ? -18.297 -0.648 -5.289 1 94.62 92 ASN B N 1
ATOM 1828 C CA . ASN B 1 92 ? -19.625 -0.065 -5.422 1 94.62 92 ASN B CA 1
ATOM 1829 C C . ASN B 1 92 ? -19.562 1.448 -5.609 1 94.62 92 ASN B C 1
ATOM 1831 O O . ASN B 1 92 ? -20.578 2.086 -5.918 1 94.62 92 ASN B O 1
ATOM 1835 N N . ASN B 1 93 ? -18.438 2.178 -5.391 1 93.69 93 ASN B N 1
ATOM 1836 C CA . ASN B 1 93 ? -18.391 3.635 -5.387 1 93.69 93 ASN B CA 1
ATOM 1837 C C . ASN B 1 93 ? -17.312 4.164 -6.324 1 93.69 93 ASN B C 1
ATOM 1839 O O . ASN B 1 93 ? -17.016 5.359 -6.312 1 93.69 93 ASN B O 1
ATOM 1843 N N . ASN B 1 94 ? -16.812 3.574 -7.289 1 87.88 94 ASN B N 1
ATOM 1844 C CA . ASN B 1 94 ? -15.766 3.979 -8.227 1 87.88 94 ASN B CA 1
ATOM 1845 C C . ASN B 1 94 ? -14.578 4.602 -7.496 1 87.88 94 ASN B C 1
ATOM 1847 O O . ASN B 1 94 ? -14.141 5.699 -7.844 1 87.88 94 ASN B O 1
ATOM 1851 N N . LEU B 1 95 ? -14.188 4.156 -6.551 1 94.12 95 LEU B N 1
ATOM 1852 C CA . LEU B 1 95 ? -13.008 4.516 -5.766 1 94.12 95 LEU B CA 1
ATOM 1853 C C . LEU B 1 95 ? -12 3.373 -5.754 1 94.12 95 LEU B C 1
ATOM 1855 O O . LEU B 1 95 ? -12.383 2.199 -5.746 1 94.12 95 LEU B O 1
ATOM 1859 N N . THR B 1 96 ? -10.734 3.748 -5.758 1 93.06 96 THR B N 1
ATOM 1860 C CA . THR B 1 96 ? -9.719 2.697 -5.711 1 93.06 96 THR B CA 1
ATOM 1861 C C . THR B 1 96 ? -9.805 1.929 -4.395 1 93.06 96 THR B C 1
ATOM 1863 O O . THR B 1 96 ? -10.398 2.404 -3.426 1 93.06 96 THR B O 1
ATOM 1866 N N . PHE B 1 97 ? -9.281 0.739 -4.387 1 93.25 97 PHE B N 1
ATOM 1867 C CA . PHE B 1 97 ? -9.211 -0.058 -3.17 1 93.25 97 PHE B CA 1
ATOM 1868 C C . PHE B 1 97 ? -8.43 0.682 -2.086 1 93.25 97 PHE B C 1
ATOM 1870 O O . PHE B 1 97 ? -8.836 0.695 -0.923 1 93.25 97 PHE B O 1
ATOM 1877 N N . TYR B 1 98 ? -7.395 1.361 -2.488 1 93.12 98 TYR B N 1
ATOM 1878 C CA . TYR B 1 98 ? -6.535 2.088 -1.557 1 93.12 98 TYR B CA 1
ATOM 1879 C C . TYR B 1 98 ? -7.309 3.197 -0.855 1 93.12 98 TYR B C 1
ATOM 1881 O O . TYR B 1 98 ? -7.281 3.301 0.373 1 93.12 98 TYR B O 1
ATOM 1889 N N . ASP B 1 99 ? -7.996 3.939 -1.601 1 96.19 99 ASP B N 1
ATOM 1890 C CA . ASP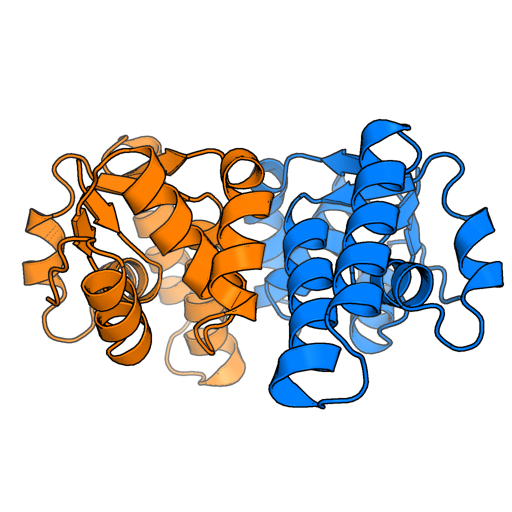 B 1 99 ? -8.781 5.031 -1.036 1 96.19 99 ASP B CA 1
ATOM 1891 C C . ASP B 1 99 ? -9.93 4.5 -0.183 1 96.19 99 ASP B C 1
ATOM 1893 O O . ASP B 1 99 ? -10.297 5.109 0.824 1 96.19 99 ASP B O 1
ATOM 1897 N N . SER B 1 100 ? -10.461 3.367 -0.55 1 97.81 100 SER B N 1
ATOM 1898 C CA . SER B 1 100 ? -11.594 2.756 0.147 1 97.81 100 SER B CA 1
ATOM 1899 C C . SER B 1 100 ? -11.172 2.225 1.515 1 97.81 100 SER B C 1
ATOM 1901 O O . SER B 1 100 ? -11.992 2.146 2.434 1 97.81 100 SER B O 1
ATOM 1903 N N . LEU B 1 101 ? -9.93 1.861 1.65 1 97.69 101 LEU B N 1
ATOM 1904 C CA . LEU B 1 101 ? -9.422 1.395 2.938 1 97.69 101 LEU B CA 1
ATOM 1905 C C . LEU B 1 101 ? -9.617 2.455 4.016 1 97.69 101 LEU B C 1
ATOM 1907 O O . LEU B 1 101 ? -10.039 2.143 5.129 1 97.69 101 LEU B O 1
ATOM 1911 N N . TYR B 1 102 ? -9.328 3.695 3.684 1 98.56 102 TYR B N 1
ATOM 1912 C CA . TYR B 1 102 ? -9.484 4.781 4.645 1 98.56 102 TYR B CA 1
ATOM 1913 C C . TYR B 1 102 ? -10.945 4.949 5.043 1 98.56 102 TYR B C 1
ATOM 1915 O O . TYR B 1 102 ? -11.258 5.125 6.223 1 98.56 102 TYR B O 1
ATOM 1923 N N . ILE B 1 103 ? -11.797 4.891 4.117 1 98.69 103 ILE B N 1
ATOM 1924 C CA . ILE B 1 103 ? -13.227 5.066 4.371 1 98.69 103 ILE B CA 1
ATOM 1925 C C . ILE B 1 103 ? -13.742 3.908 5.215 1 98.69 103 ILE B C 1
ATOM 1927 O O . ILE B 1 103 ? -14.516 4.113 6.156 1 98.69 103 ILE B O 1
ATOM 1931 N N . ALA B 1 104 ? -13.336 2.674 4.867 1 98.56 104 ALA B N 1
ATOM 1932 C CA . ALA B 1 104 ? -13.727 1.507 5.652 1 98.56 104 ALA B CA 1
ATOM 1933 C C . ALA B 1 104 ? -13.312 1.666 7.113 1 98.56 104 ALA B C 1
ATOM 1935 O O . ALA B 1 104 ? -14.07 1.321 8.023 1 98.56 104 ALA B O 1
ATOM 1936 N N . ALA B 1 105 ? -12.141 2.143 7.328 1 98.5 105 ALA B N 1
ATOM 1937 C CA . ALA B 1 105 ? -11.664 2.381 8.688 1 98.5 105 ALA B CA 1
ATOM 1938 C C . ALA B 1 105 ? -12.523 3.426 9.391 1 98.5 105 ALA B C 1
ATOM 1940 O O . ALA B 1 105 ? -12.891 3.254 10.562 1 98.5 105 ALA B O 1
ATOM 1941 N N . CYS B 1 106 ? -12.828 4.535 8.727 1 98.75 106 CYS B N 1
ATOM 1942 C CA . CYS B 1 106 ? -13.672 5.582 9.297 1 98.75 106 CYS B CA 1
ATOM 1943 C C . CYS B 1 106 ? -15.031 5.027 9.703 1 98.75 106 CYS B C 1
ATOM 1945 O O . CYS B 1 106 ? -15.531 5.336 10.781 1 98.75 106 CYS B O 1
ATOM 1947 N N . LEU B 1 107 ? -15.586 4.234 8.898 1 98.56 107 LEU B N 1
ATOM 1948 C CA . LEU B 1 107 ? -16.891 3.652 9.172 1 98.56 107 LEU B CA 1
ATOM 1949 C C . LEU B 1 107 ? -16.828 2.715 10.375 1 98.56 107 LEU B C 1
ATOM 1951 O O . LEU B 1 107 ? -17.703 2.75 11.242 1 98.56 107 LEU B O 1
ATOM 1955 N N . LYS B 1 108 ? -15.805 1.908 10.406 1 98.06 108 LYS B N 1
ATOM 1956 C CA . LYS B 1 108 ? -15.664 0.942 11.492 1 98.06 108 LYS B CA 1
ATOM 1957 C C . LYS B 1 108 ? -15.539 1.644 12.836 1 98.06 108 LYS B C 1
ATOM 1959 O O . LYS B 1 108 ? -16.062 1.161 13.844 1 98.06 108 LYS B O 1
ATOM 1964 N N . HIS B 1 109 ? -14.93 2.783 12.844 1 98.19 109 HIS B N 1
ATOM 1965 C CA . HIS B 1 109 ? -14.602 3.424 14.117 1 98.19 109 HIS B CA 1
ATOM 1966 C C . HIS B 1 109 ? -15.445 4.676 14.336 1 98.19 109 HIS B C 1
ATOM 1968 O O . HIS B 1 109 ? -15.203 5.434 15.281 1 98.19 109 HIS B O 1
ATOM 1974 N N . SER B 1 110 ? -16.406 4.902 13.484 1 98.06 110 SER B N 1
ATOM 1975 C CA . SER B 1 110 ? -17.188 6.129 13.531 1 98.06 110 SER B CA 1
ATOM 1976 C C . SER B 1 110 ? -16.297 7.359 13.609 1 98.06 110 SER B C 1
ATOM 1978 O O . SER B 1 110 ? -16.5 8.234 14.453 1 98.06 110 SER B O 1
ATOM 1980 N N . ALA B 1 111 ? -15.273 7.359 12.789 1 98.38 111 ALA B N 1
ATOM 1981 C CA . ALA B 1 111 ? -14.258 8.406 12.805 1 98.38 111 ALA B CA 1
ATOM 1982 C C . ALA B 1 111 ? -14.492 9.43 11.703 1 98.38 111 ALA B C 1
ATOM 1984 O O . ALA B 1 111 ? -15.258 9.172 10.766 1 98.38 111 ALA B O 1
ATOM 1985 N N . GLN B 1 112 ? -13.836 10.578 11.812 1 98.44 112 GLN B N 1
ATOM 1986 C CA . GLN B 1 112 ? -13.773 11.602 10.766 1 98.44 112 GLN B CA 1
ATOM 1987 C C . GLN B 1 112 ? -12.609 11.352 9.82 1 98.44 112 GLN B C 1
ATOM 1989 O O . GLN B 1 112 ? -11.531 10.93 10.25 1 98.44 112 GLN B O 1
ATOM 1994 N N . LEU B 1 113 ? -12.906 11.625 8.523 1 98.69 113 LEU B N 1
ATOM 1995 C CA . LEU B 1 113 ? -11.844 11.508 7.531 1 98.69 113 LEU B CA 1
ATOM 1996 C C . LEU B 1 113 ? -11.203 12.859 7.254 1 98.69 113 LEU B C 1
ATOM 1998 O O . LEU B 1 113 ? -11.898 13.836 6.965 1 98.69 113 LEU B O 1
ATOM 2002 N N . ILE B 1 114 ? -9.922 12.969 7.414 1 98.56 114 ILE B N 1
ATOM 2003 C CA . ILE B 1 114 ? -9.148 14.141 7.016 1 98.56 114 ILE B CA 1
ATOM 2004 C C . ILE B 1 114 ? -8.438 13.859 5.691 1 98.56 114 ILE B C 1
ATOM 2006 O O . ILE B 1 114 ? -7.535 13.023 5.625 1 98.56 114 ILE B O 1
ATOM 2010 N N . THR B 1 115 ? -8.836 14.508 4.648 1 98.06 115 THR B N 1
ATOM 2011 C CA . THR B 1 115 ? -8.32 14.219 3.316 1 98.06 115 THR B CA 1
ATOM 2012 C C . THR B 1 115 ? -8.266 15.484 2.469 1 98.06 115 THR B C 1
ATOM 2014 O O . THR B 1 115 ? -8.984 16.453 2.742 1 98.06 115 THR B O 1
ATOM 2017 N N . ARG B 1 116 ? -7.332 15.477 1.503 1 96.75 116 ARG B N 1
ATOM 2018 C CA . ARG B 1 116 ? -7.293 16.547 0.516 1 96.75 116 ARG B CA 1
ATOM 2019 C C . ARG B 1 116 ? -7.758 16.062 -0.85 1 96.75 116 ARG B C 1
ATOM 2021 O O . ARG B 1 116 ? -7.645 16.766 -1.848 1 96.75 116 ARG B O 1
ATOM 2028 N N . ASP B 1 117 ? -8.211 14.883 -0.884 1 96.38 117 ASP B N 1
ATOM 2029 C CA . ASP B 1 117 ? -8.695 14.289 -2.127 1 96.38 117 ASP B CA 1
ATOM 2030 C C . ASP B 1 117 ? -10.203 14.477 -2.275 1 96.38 117 ASP B C 1
ATOM 2032 O O . ASP B 1 117 ? -10.984 13.836 -1.567 1 96.38 117 ASP B O 1
ATOM 2036 N N . ASP B 1 118 ? -10.578 15.203 -3.273 1 97.06 118 ASP B N 1
ATOM 2037 C CA . ASP B 1 118 ? -11.969 15.578 -3.482 1 97.06 118 ASP B CA 1
ATOM 2038 C C . ASP B 1 118 ? -12.836 14.344 -3.76 1 97.06 118 ASP B C 1
ATOM 2040 O O . ASP B 1 118 ? -13.953 14.234 -3.256 1 97.06 118 ASP B O 1
ATOM 2044 N N . LYS B 1 119 ? -12.352 13.484 -4.551 1 96.44 119 LYS B N 1
ATOM 2045 C CA . LYS B 1 119 ? -13.117 12.289 -4.906 1 96.44 119 LYS B CA 1
ATOM 2046 C C . LYS B 1 119 ? -13.344 11.398 -3.691 1 96.44 119 LYS B C 1
ATOM 2048 O O . LYS B 1 119 ? -14.453 10.898 -3.479 1 96.44 119 LYS B O 1
ATOM 2053 N N . GLN B 1 120 ? -12.336 11.188 -2.943 1 97.81 120 GLN B N 1
ATOM 2054 C CA . GLN B 1 120 ? -12.453 10.383 -1.729 1 97.81 120 GLN B CA 1
ATOM 2055 C C . GLN B 1 120 ? -13.414 11.031 -0.732 1 97.81 120 GLN B C 1
ATOM 2057 O O . GLN B 1 120 ? -14.211 10.344 -0.099 1 97.81 120 GLN B O 1
ATOM 2062 N N . ALA B 1 121 ? -13.297 12.367 -0.623 1 98.19 121 ALA B N 1
ATOM 2063 C CA . ALA B 1 121 ? -14.18 13.109 0.277 1 98.19 121 ALA B CA 1
ATOM 2064 C C . ALA B 1 121 ? -15.641 12.914 -0.098 1 98.19 121 ALA B C 1
ATOM 2066 O O . ALA B 1 121 ? -16.484 12.633 0.764 1 98.19 121 ALA B O 1
ATOM 2067 N N . ARG B 1 122 ? -15.922 13 -1.339 1 97.94 122 ARG B N 1
ATOM 2068 C CA . ARG B 1 122 ? -17.297 12.898 -1.823 1 97.94 122 ARG B CA 1
ATOM 2069 C C . ARG B 1 122 ? -17.875 11.516 -1.531 1 97.94 122 ARG B C 1
ATOM 2071 O O . ARG B 1 122 ? -19 11.398 -1.063 1 97.94 122 ARG B O 1
ATOM 2078 N N . VAL B 1 123 ? -17.094 10.523 -1.789 1 97.81 123 VAL B N 1
ATOM 2079 C CA . VAL B 1 123 ? -17.562 9.156 -1.565 1 97.81 123 VAL B CA 1
ATOM 2080 C C . VAL B 1 123 ? -17.734 8.906 -0.069 1 97.81 123 VAL B C 1
ATOM 2082 O O . VAL B 1 123 ? -18.703 8.273 0.353 1 97.81 123 VAL B O 1
ATOM 2085 N N . ALA B 1 124 ? -16.797 9.359 0.727 1 98.56 124 ALA B N 1
ATOM 2086 C CA . ALA B 1 124 ? -16.875 9.211 2.178 1 98.56 124 ALA B CA 1
ATOM 2087 C C . ALA B 1 124 ? -18.156 9.844 2.719 1 98.56 124 ALA B C 1
ATOM 2089 O O . ALA B 1 124 ? -18.875 9.234 3.512 1 98.56 124 ALA B O 1
ATOM 2090 N N . GLU B 1 125 ? -18.453 11.039 2.287 1 98.44 125 GLU B N 1
ATOM 2091 C CA . GLU B 1 125 ? -19.656 11.742 2.73 1 98.44 125 GLU B CA 1
ATOM 2092 C C . GLU B 1 125 ? -20.906 10.992 2.309 1 98.44 125 GLU B C 1
ATOM 2094 O O . GLU B 1 125 ? -21.859 10.875 3.088 1 98.44 125 GLU B O 1
ATOM 2099 N N . LYS B 1 126 ? -20.891 10.539 1.132 1 97.81 126 LYS B N 1
ATOM 2100 C CA . LYS B 1 126 ? -22 9.75 0.631 1 97.81 126 LYS B CA 1
ATOM 2101 C C . LYS B 1 126 ? -22.266 8.539 1.516 1 97.81 126 LYS B C 1
ATOM 2103 O O . LYS B 1 126 ? -23.406 8.117 1.687 1 97.81 126 LYS B O 1
ATOM 2108 N N . LEU B 1 127 ? -21.266 8.047 2.1 1 97.94 127 LEU B N 1
ATOM 2109 C CA . LEU B 1 127 ? -21.375 6.832 2.902 1 97.94 127 LEU B CA 1
ATOM 2110 C C . LEU B 1 127 ? -21.578 7.172 4.375 1 97.94 127 LEU B C 1
ATOM 2112 O O . LEU B 1 127 ? -21.594 6.281 5.227 1 97.94 127 LEU 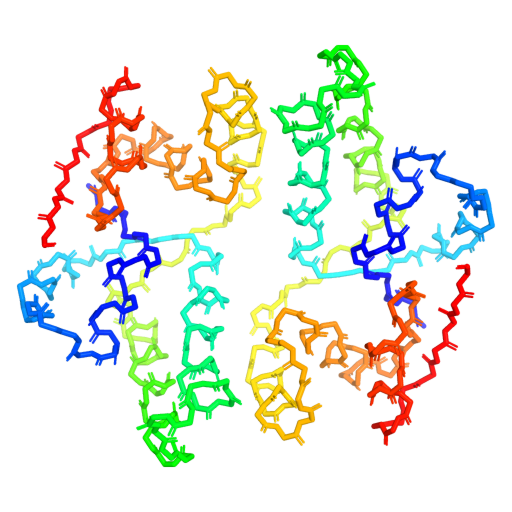B O 1
ATOM 2116 N N . GLY B 1 128 ? -21.641 8.414 4.672 1 98.06 128 GLY B N 1
ATOM 2117 C CA . GLY B 1 128 ? -22 8.828 6.023 1 98.06 128 GLY B CA 1
ATOM 2118 C C . GLY B 1 128 ? -20.797 9.148 6.883 1 98.06 128 GLY B C 1
ATOM 2119 O O . GLY B 1 128 ? -20.906 9.258 8.102 1 98.06 128 GLY B O 1
ATOM 2120 N N . VAL B 1 129 ? -19.688 9.297 6.316 1 98.62 129 VAL B N 1
ATOM 2121 C CA . VAL B 1 129 ? -18.484 9.656 7.051 1 98.62 129 VAL B CA 1
ATOM 2122 C C . VAL B 1 129 ? -18.328 11.172 7.07 1 98.62 129 VAL B C 1
ATOM 2124 O O . VAL B 1 129 ? -18.453 11.828 6.035 1 98.62 129 VAL B O 1
ATOM 2127 N N . GLU B 1 130 ? -18.141 11.727 8.234 1 98.56 130 GLU B N 1
ATOM 2128 C CA . GLU B 1 130 ? -17.781 13.141 8.312 1 98.56 130 GLU B CA 1
ATOM 2129 C C . GLU B 1 130 ? -16.406 13.398 7.715 1 98.56 130 GLU B C 1
ATOM 2131 O O . GLU B 1 130 ? -15.453 12.648 7.984 1 98.56 130 GLU B O 1
ATOM 2136 N N . VAL B 1 131 ? -16.328 14.469 6.891 1 98.5 131 VAL B N 1
ATOM 2137 C CA . VAL B 1 131 ? -15.07 14.727 6.195 1 98.5 131 VAL B CA 1
ATOM 2138 C C . VAL B 1 131 ? -14.578 16.141 6.508 1 98.5 131 VAL B C 1
ATOM 2140 O O . VAL B 1 131 ? -15.383 17.062 6.609 1 98.5 131 VAL B O 1
ATOM 2143 N N . VAL B 1 132 ? -13.32 16.266 6.738 1 97.81 132 VAL B N 1
ATOM 2144 C CA . VAL B 1 132 ? -12.625 17.547 6.832 1 97.81 132 VAL B CA 1
ATOM 2145 C C . VAL B 1 132 ? -11.578 17.656 5.73 1 97.81 132 VAL B C 1
ATOM 2147 O O . VAL B 1 132 ? -10.781 16.734 5.535 1 97.81 132 VAL B O 1
ATOM 2150 N N . MET B 1 133 ? -11.609 18.734 5 1 95.88 133 MET B N 1
ATOM 2151 C CA . MET B 1 133 ? -10.648 18.953 3.92 1 95.88 133 MET B CA 1
ATOM 2152 C C . MET B 1 133 ? -9.781 20.172 4.203 1 95.88 133 MET B C 1
ATOM 2154 O O . MET B 1 133 ? -10.164 21.297 3.891 1 95.88 133 MET B O 1
ATOM 2158 N N . PRO B 1 134 ? -8.688 19.875 4.734 1 92.62 134 PRO B N 1
ATOM 2159 C CA . PRO B 1 134 ? -7.816 21.016 5.062 1 92.62 134 PRO B CA 1
ATOM 2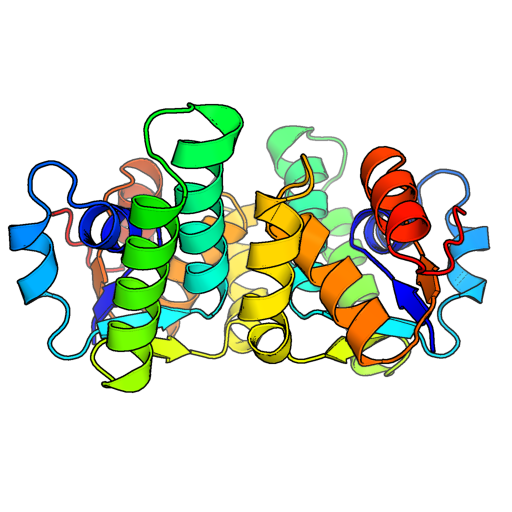160 C C . PRO B 1 134 ? -7.062 21.547 3.852 1 92.62 134 PRO B C 1
ATOM 2162 O O . PRO B 1 134 ? -6.855 20.812 2.875 1 92.62 134 PRO B O 1
#

Foldseek 3Di:
DEEEALQLLLCLLVVPPCNVVSLVCLCPYEYAPVSLVSSLVVLVCCCPPVVPDHPVSSVSSNVVVVCCDVVNSYHHDHLVVQQVVLVVLVVVAVDDSRLSSRLSVCVVVVHAYEHQDPRSCVSSVVVPHHYDYD/DEEEALQLLLCLLVVPPCNVVSLVCLCPYEYAPVSLVSSLVVLVCCCPPVVPDHPVSSVSSNVVVVVCDVVNSYHHDHLVVQQVVLVVLCVPQVDDSRLSSRLSVCVVVVHAYEHQDPSSCVSSVVVPHHYDYD

InterPro domains:
  IPR002716 PIN domain [PF01850] (3-125)
  IPR029060 PIN-like domain superfamily [SSF88723] (2-132)
  IPR044153 VapC3-like, PIN domain [cd09873] (3-131)
  IPR051619 Type II TA system ribonuclease PINc/VapC [PTHR35901] (1-132)

Nearest PDB structures (foldseek):
  2fe1-assembly1_A-2  TM=8.720E-01  e=9.391E-07  Pyrobaculum aerophilum str. IM2
  5h4g-assembly1_B  TM=6.826E-01  e=6.316E-04  Pyrococcus horikoshii OT3
  1y82-assembly2_D  TM=6.289E-01  e=4.523E-04  Pyrococcus furiosus
  2lcq-assembly1_A  TM=6.758E-01  e=2.838E-03  Pyrococcus horikoshii OT3
  5h4g-assembly1_A  TM=6.458E-01  e=1.818E-03  Pyrococcus horikoshii OT3

Organism: Sulfolobus acidocaldarius (strain ATCC 33909 / DSM 639 / JCM 8929 / NBRC 15157 / NCIMB 11770) (NCBI:txid330779)

Solvent-accessible surface area (backbone atoms only — not comparable to full-atom values): 13870 Å² total; per-residue (Å²): 102,38,33,45,38,39,60,38,50,35,31,42,52,67,61,36,95,66,20,75,69,47,53,75,58,45,80,55,18,30,31,42,53,65,37,57,55,51,34,51,35,51,45,46,37,36,34,76,69,64,59,74,46,53,69,70,56,43,53,50,34,51,48,50,51,49,46,35,46,75,68,53,32,37,39,71,38,72,50,79,79,22,46,69,57,5,46,54,46,18,74,74,35,105,45,53,41,73,64,20,35,57,46,31,46,24,64,76,64,71,17,31,39,32,36,60,45,65,68,60,46,53,53,32,44,74,73,68,33,52,68,44,71,107,102,38,32,46,40,39,60,38,50,35,31,44,53,67,59,37,94,67,20,75,69,47,53,74,56,45,80,56,17,30,31,42,54,64,38,58,54,50,35,51,35,51,45,46,37,37,33,75,70,64,60,75,46,51,69,69,55,44,52,49,34,52,47,50,52,51,47,34,44,74,68,54,32,38,37,70,39,73,53,79,80,22,47,69,58,4,46,54,45,15,75,72,62,84,40,53,41,73,64,20,36,57,46,31,47,24,63,75,63,70,19,29,39,33,36,61,44,66,67,60,45,53,53,31,45,74,72,69,34,52,70,43,70,106

Sequence (268 aa):
MRIVDASALTALVLKEEGWDDILKFFTPAHSIEHVVKETMNAIWRMKNVKKLIDDKTAFGMKRVLFELLNERTLLLLNEMEYVENAFEIAMNNNLTFYDSLYIAACLKHSAQLITRDDKQARVAEKLGVEVVMPMRIVDASALTALVLKEEGWDDILKFFTPAHSIEHVVKETMNAIWRMKNVKKLIDDKTAFGMKRVLFELLNERTLLLLNEMEYVENAFEIAMNNNLTFYDSLYIAACLKHSAQLITRDDKQARVAEKLGVEVVMP

Radius of gyration: 18.41 Å; Cα contacts (8 Å, |Δi|>4): 458; chains: 2; bounding box: 44×50×38 Å